Protein AF-A0A9W9YIL8-F1 (afdb_monomer_lite)

Organism: NCBI:txid174260

Radius of gyration: 34.21 Å; chains: 1; bounding box: 86×40×86 Å

Foldseek 3Di:
DDDDDPVLVVLLVVLVVVCVVVVPDCQDPQQADPVRDGHDDPLVVLVVSCVVVVDDSVSSVVSSVVVSNVNSVVVVQVVCCVPPQKAKEWEAEDAPADPPFDRIDIFIGHQQDFPQVVLVSVCVVRVADSQQWFKDFPNDTGDGGGGNVVVVDDGHGYIYIYGHPDGPVVVVVVVVVVVVLLVVLVVLLVVLLVLLPDDPPDPCPPRNDFDADPVRHTDDDDSVVSSVVSSLVSLVVVLVVVVVVVVPVSSVSSDDPDDPPDPPPPDDD

Sequence (269 aa):
MAEKTPHFNGILSRVREKLRSENVKLWLPPYTTSNSQLGNYPEELINRYSAALGASAEEISEALEQLRFHAVTKLQTEERFSKSGIATIKVHLTGSIPPGLNSRLQIQTGLNVNGTEFRESLNRETGLDPAKMKLICKGHVVEDDKSLESQHVKNSGQIMVLVLSQSSAETQNQQNEEDETKASVSRTRQAAEALSSRKDNFKDDRFFLEINDQQGRPIKLPDNARKALTLALTLHEKGRSVLRKRSYAELSYYSLKPKKNSAIAGLRF

pLDDT: mean 76.98, std 13.69, range [26.84, 92.44]

Structure (mmCIF, N/CA/C/O backbone):
data_AF-A0A9W9YIL8-F1
#
_entry.id   AF-A0A9W9YIL8-F1
#
loop_
_atom_site.group_PDB
_atom_site.id
_atom_site.type_symbol
_atom_site.label_atom_id
_atom_site.label_alt_id
_atom_site.label_comp_id
_atom_site.label_asym_id
_atom_site.label_entity_id
_atom_site.label_seq_id
_atom_site.pdbx_PDB_ins_code
_atom_site.Cartn_x
_atom_site.Cartn_y
_atom_site.Cartn_z
_atom_site.occupancy
_atom_site.B_iso_or_equiv
_atom_site.auth_seq_id
_atom_site.auth_comp_id
_atom_site.auth_asym_id
_atom_site.auth_atom_id
_atom_site.pdbx_PDB_model_num
ATOM 1 N N . MET A 1 1 ? 3.911 12.822 -17.498 1.00 38.44 1 MET A N 1
ATOM 2 C CA . MET A 1 1 ? 4.245 11.626 -18.301 1.00 38.44 1 MET A CA 1
ATOM 3 C C . MET A 1 1 ? 2.937 11.083 -18.839 1.00 38.44 1 MET A C 1
ATOM 5 O O . MET A 1 1 ? 2.099 10.707 -18.032 1.00 38.44 1 MET A O 1
ATOM 9 N N . ALA A 1 2 ? 2.727 11.192 -20.152 1.00 34.38 2 ALA A N 1
ATOM 10 C CA . ALA A 1 2 ? 1.454 10.898 -20.805 1.00 34.38 2 ALA A CA 1
ATOM 11 C C . ALA A 1 2 ? 1.021 9.441 -20.580 1.00 34.38 2 ALA A C 1
ATOM 13 O O . ALA A 1 2 ? 1.860 8.537 -20.566 1.00 34.38 2 ALA A O 1
ATOM 14 N N . GLU A 1 3 ? -0.280 9.236 -20.385 1.00 42.03 3 GLU A N 1
ATOM 15 C CA . GLU A 1 3 ? -0.911 7.920 -20.333 1.00 42.03 3 GLU A CA 1
ATOM 16 C C . GLU A 1 3 ? -0.602 7.167 -21.633 1.00 42.03 3 GLU A C 1
ATOM 18 O O . GLU A 1 3 ? -1.136 7.472 -22.696 1.00 42.03 3 GLU A O 1
ATOM 23 N N . LYS A 1 4 ? 0.325 6.207 -21.566 1.00 55.47 4 LYS A N 1
ATOM 24 C CA . LYS A 1 4 ? 0.664 5.361 -22.712 1.00 55.47 4 LYS A CA 1
ATOM 25 C C . LYS A 1 4 ? -0.490 4.413 -22.989 1.00 55.47 4 LYS A C 1
ATOM 27 O O . LYS A 1 4 ? -0.964 3.718 -22.087 1.00 55.47 4 LYS A O 1
ATOM 32 N N . THR A 1 5 ? -0.918 4.398 -24.246 1.00 68.12 5 THR A N 1
ATOM 33 C CA . THR A 1 5 ? -2.028 3.597 -24.754 1.00 68.12 5 THR A CA 1
ATOM 34 C C . THR A 1 5 ? -1.871 2.119 -24.366 1.00 68.12 5 THR A C 1
ATOM 36 O O . THR A 1 5 ? -0.762 1.574 -24.389 1.00 68.12 5 THR A O 1
ATOM 39 N N . PRO A 1 6 ? -2.968 1.418 -24.021 1.00 71.62 6 PRO A N 1
ATOM 40 C CA . PRO A 1 6 ? -2.922 -0.004 -23.662 1.00 71.62 6 PRO A CA 1
ATOM 41 C C . PRO A 1 6 ? -2.308 -0.872 -24.774 1.00 71.62 6 PRO A C 1
ATOM 43 O O . PRO A 1 6 ? -1.661 -1.876 -24.481 1.00 71.62 6 PRO A O 1
ATOM 46 N N . HIS A 1 7 ? -2.434 -0.437 -26.032 1.00 78.62 7 HIS A N 1
ATOM 47 C CA . HIS A 1 7 ? -1.792 -1.035 -27.203 1.00 78.62 7 HIS A CA 1
ATOM 48 C C . HIS A 1 7 ? -0.259 -1.080 -27.078 1.00 78.62 7 HIS A C 1
ATOM 50 O O . HIS A 1 7 ? 0.350 -2.143 -27.197 1.00 78.62 7 HIS A O 1
ATOM 56 N N . PHE A 1 8 ? 0.359 0.051 -26.731 1.00 80.81 8 PHE A N 1
ATOM 57 C CA . PHE A 1 8 ? 1.808 0.172 -26.606 1.00 80.81 8 PHE A CA 1
ATOM 58 C C . PHE A 1 8 ? 2.376 -0.687 -25.462 1.00 80.81 8 PHE A C 1
ATOM 60 O O . PHE A 1 8 ? 3.436 -1.300 -25.593 1.00 80.81 8 PHE A O 1
ATOM 67 N N . ASN A 1 9 ? 1.636 -0.827 -24.356 1.00 81.81 9 ASN A N 1
ATOM 68 C CA . ASN A 1 9 ? 2.021 -1.730 -23.263 1.00 81.81 9 ASN A CA 1
ATOM 69 C C . ASN A 1 9 ? 2.028 -3.208 -23.696 1.00 81.81 9 ASN A C 1
ATOM 71 O O . ASN A 1 9 ? 2.878 -3.982 -23.247 1.00 81.81 9 ASN A O 1
ATOM 75 N N . GLY A 1 10 ? 1.114 -3.595 -24.593 1.00 83.00 10 GLY A N 1
ATOM 76 C CA . GLY A 1 10 ? 1.101 -4.919 -25.214 1.00 83.00 10 GLY A CA 1
ATOM 77 C C . GLY A 1 10 ? 2.331 -5.158 -26.094 1.00 83.00 10 GLY A C 1
ATOM 78 O O . GLY A 1 10 ? 2.986 -6.195 -25.962 1.00 83.00 10 GLY A O 1
ATOM 79 N N . ILE A 1 11 ? 2.693 -4.175 -26.926 1.00 84.25 11 ILE A N 1
ATOM 80 C CA . ILE A 1 11 ? 3.905 -4.213 -27.762 1.00 84.25 11 ILE A CA 1
ATOM 81 C C . ILE A 1 11 ? 5.159 -4.342 -26.887 1.00 84.25 11 ILE A C 1
ATOM 83 O O . ILE A 1 11 ? 5.960 -5.252 -27.099 1.00 84.25 11 ILE A O 1
ATOM 87 N N . LEU A 1 12 ? 5.291 -3.519 -25.842 1.00 84.12 12 LEU A N 1
ATOM 88 C CA . LEU A 1 12 ? 6.397 -3.578 -24.878 1.00 84.12 12 LEU A CA 1
ATOM 89 C C . LEU A 1 12 ? 6.593 -4.973 -24.272 1.00 84.12 12 LEU A C 1
ATOM 91 O O . LEU A 1 12 ? 7.730 -5.420 -24.106 1.00 84.12 12 LEU A O 1
ATOM 95 N N . SER A 1 13 ? 5.503 -5.661 -23.911 1.00 84.56 13 SER A N 1
ATOM 96 C CA . SER A 1 13 ? 5.587 -7.007 -23.333 1.00 84.56 13 SER A CA 1
ATOM 97 C C . SER A 1 13 ? 6.111 -8.024 -24.344 1.00 84.56 13 SER A C 1
ATOM 99 O O . SER A 1 13 ? 7.013 -8.797 -24.023 1.00 84.56 13 SER A O 1
ATOM 101 N N . ARG A 1 14 ? 5.615 -7.979 -25.585 1.00 85.81 14 ARG A N 1
ATOM 102 C CA . ARG A 1 14 ? 6.047 -8.889 -26.654 1.00 85.81 14 ARG A CA 1
ATOM 103 C C . ARG A 1 14 ? 7.499 -8.641 -27.071 1.00 85.81 14 ARG A C 1
ATOM 105 O O . ARG A 1 14 ? 8.263 -9.593 -27.220 1.00 85.81 14 ARG A O 1
ATOM 112 N N . VAL A 1 15 ? 7.910 -7.373 -27.183 1.00 85.75 15 VAL A N 1
ATOM 113 C CA . VAL A 1 15 ? 9.316 -6.996 -27.426 1.00 85.75 15 VAL A CA 1
ATOM 114 C C . VAL A 1 15 ? 10.200 -7.521 -26.293 1.00 85.75 15 VAL A C 1
ATOM 116 O O . VAL A 1 15 ? 11.243 -8.120 -26.544 1.00 85.75 15 VAL A O 1
ATOM 119 N N . ARG A 1 16 ? 9.771 -7.377 -25.033 1.00 85.00 16 ARG A N 1
ATOM 120 C CA . ARG A 1 16 ? 10.503 -7.903 -23.871 1.00 85.00 16 ARG A CA 1
ATOM 121 C C . ARG A 1 16 ? 10.654 -9.425 -23.907 1.00 85.00 16 ARG A C 1
ATOM 123 O O . ARG A 1 16 ? 11.714 -9.928 -23.540 1.00 85.00 16 ARG A O 1
ATOM 130 N N . GLU A 1 17 ? 9.623 -10.159 -24.310 1.00 85.12 17 GLU A N 1
ATOM 131 C CA . GLU A 1 17 ? 9.684 -11.619 -24.461 1.00 85.12 17 GLU A CA 1
ATOM 132 C C . GLU A 1 17 ? 10.663 -12.035 -25.561 1.00 85.12 17 GLU A C 1
ATOM 134 O O . GLU A 1 17 ? 11.496 -12.913 -25.330 1.00 85.12 17 GLU A O 1
ATOM 139 N N . LYS A 1 18 ? 10.645 -11.345 -26.708 1.00 84.19 18 LYS A N 1
ATOM 140 C CA . LYS A 1 18 ? 11.606 -11.571 -27.795 1.00 84.19 18 LYS A CA 1
ATOM 141 C C . LYS A 1 18 ? 13.047 -11.316 -27.361 1.00 84.19 18 LYS A C 1
ATOM 143 O O . LYS A 1 18 ? 13.888 -12.201 -27.513 1.00 84.19 18 LYS A O 1
ATOM 148 N N . LEU A 1 19 ? 13.307 -10.187 -26.704 1.00 85.19 19 LEU A N 1
ATOM 149 C CA . LEU A 1 19 ? 14.631 -9.870 -26.156 1.00 85.19 19 LEU A CA 1
ATOM 150 C C . LEU A 1 19 ? 15.120 -10.928 -25.159 1.00 85.19 19 LEU A C 1
ATOM 152 O O . LEU A 1 19 ? 16.301 -11.266 -25.150 1.00 85.19 19 LEU A O 1
ATOM 156 N N . ARG A 1 20 ? 14.220 -11.481 -24.331 1.00 83.44 20 ARG A N 1
ATOM 157 C CA . ARG A 1 20 ? 14.555 -12.583 -23.413 1.00 83.44 20 ARG A CA 1
ATOM 158 C C . ARG A 1 20 ? 14.881 -13.872 -24.159 1.00 83.44 20 ARG A C 1
ATOM 160 O O . ARG A 1 20 ? 15.845 -14.531 -23.787 1.00 83.44 20 ARG A O 1
ATOM 167 N N . SER A 1 21 ? 14.115 -14.216 -25.195 1.00 83.31 21 SER A N 1
ATOM 168 C CA . SER A 1 21 ? 14.363 -15.424 -25.995 1.00 83.31 21 SER A CA 1
ATOM 169 C C . SER A 1 21 ? 15.709 -15.381 -26.724 1.00 83.31 21 SER A C 1
ATOM 171 O O . SER A 1 21 ? 16.391 -16.395 -26.822 1.00 83.31 21 SER A O 1
ATOM 173 N N . GLU A 1 22 ? 16.130 -14.191 -27.153 1.00 81.44 22 GLU A N 1
ATOM 174 C CA . GLU A 1 22 ? 17.395 -13.966 -27.858 1.00 81.44 22 GLU A CA 1
ATOM 175 C C . GLU A 1 22 ? 18.550 -13.586 -26.907 1.00 81.44 22 GLU A C 1
ATOM 177 O O . GLU A 1 22 ? 19.662 -13.326 -27.357 1.00 81.44 22 GLU A O 1
ATOM 182 N N . ASN A 1 23 ? 18.311 -13.560 -25.585 1.00 77.81 23 ASN A N 1
ATOM 183 C CA . ASN A 1 23 ? 19.267 -13.136 -24.549 1.00 77.81 23 ASN A CA 1
ATOM 184 C C . ASN A 1 23 ? 19.930 -11.765 -24.811 1.00 77.81 23 ASN A C 1
ATOM 186 O O . ASN A 1 23 ? 21.065 -11.513 -24.395 1.00 77.81 23 ASN A O 1
ATOM 190 N N . VAL A 1 24 ? 19.212 -10.847 -25.463 1.00 79.69 24 VAL A N 1
ATOM 191 C CA . VAL A 1 24 ? 19.721 -9.512 -25.793 1.00 79.69 24 VAL A CA 1
ATOM 192 C C . VAL A 1 24 ? 19.677 -8.619 -24.554 1.00 79.69 24 VAL A C 1
ATOM 194 O O . VAL A 1 24 ? 18.619 -8.336 -23.987 1.00 79.69 24 VAL A O 1
ATOM 197 N N . LYS A 1 25 ? 20.850 -8.141 -24.132 1.00 79.06 25 LYS A N 1
ATOM 198 C CA . LYS A 1 25 ? 21.020 -7.254 -22.975 1.00 79.06 25 LYS A CA 1
ATOM 199 C C . LYS A 1 25 ? 21.188 -5.810 -23.445 1.00 79.06 25 LYS A C 1
ATOM 201 O O . LYS A 1 25 ? 22.285 -5.394 -23.799 1.00 79.06 25 LYS A O 1
ATOM 206 N N . LEU A 1 26 ? 20.106 -5.033 -23.405 1.00 77.88 26 LEU A N 1
ATOM 207 C CA . LEU A 1 26 ? 20.077 -3.636 -23.881 1.00 77.88 26 LEU A CA 1
ATOM 208 C C . LEU A 1 26 ? 20.983 -2.671 -23.093 1.00 77.88 26 LEU A C 1
ATOM 210 O O . LEU A 1 26 ? 21.265 -1.568 -23.546 1.00 77.88 26 LEU A O 1
ATOM 214 N N . TRP A 1 27 ? 21.435 -3.067 -21.905 1.00 75.38 27 TRP A N 1
ATOM 215 C CA . TRP A 1 27 ? 22.332 -2.271 -21.064 1.00 75.38 27 TRP A CA 1
ATOM 216 C C . TRP A 1 27 ? 23.821 -2.474 -21.380 1.00 75.38 27 TRP A C 1
ATOM 218 O O . TRP A 1 27 ? 24.665 -1.862 -20.732 1.00 75.38 27 TRP A O 1
ATOM 228 N N . LEU A 1 28 ? 24.155 -3.343 -22.339 1.00 75.00 28 LEU A N 1
ATOM 229 C CA . LEU A 1 28 ? 25.523 -3.535 -22.817 1.00 75.00 28 LEU A CA 1
ATOM 230 C C . LEU A 1 28 ? 25.759 -2.749 -24.121 1.00 75.00 28 LEU A C 1
ATOM 232 O O . LEU A 1 28 ? 24.813 -2.515 -24.881 1.00 75.00 28 LEU A O 1
ATOM 236 N N . PRO A 1 29 ? 27.012 -2.366 -24.421 1.00 69.12 29 PRO A N 1
ATOM 237 C CA . PRO A 1 29 ? 27.381 -1.871 -25.747 1.00 69.12 29 PRO A CA 1
ATOM 238 C C . PRO A 1 29 ? 27.027 -2.920 -26.818 1.00 69.12 29 PRO A C 1
ATOM 240 O O . PRO A 1 29 ? 27.218 -4.112 -26.558 1.00 69.12 29 PRO A O 1
ATOM 243 N N . PRO A 1 30 ? 26.502 -2.539 -28.001 1.00 69.00 30 PRO A N 1
ATOM 244 C CA . PRO A 1 30 ? 26.431 -1.196 -28.605 1.00 69.00 30 PRO A CA 1
ATOM 245 C C . PRO A 1 30 ? 25.172 -0.369 -28.268 1.00 69.00 30 PRO A C 1
ATOM 247 O O . PRO A 1 30 ? 25.056 0.769 -28.718 1.00 69.00 30 PRO A O 1
ATOM 250 N N . TYR A 1 31 ? 24.236 -0.917 -27.489 1.00 71.19 31 TYR A N 1
ATOM 251 C CA . TYR A 1 31 ? 22.918 -0.318 -27.227 1.00 71.19 31 TYR A CA 1
ATOM 252 C C . TYR A 1 31 ? 22.944 0.787 -26.166 1.00 71.19 31 TYR A C 1
ATOM 254 O O . TYR A 1 31 ? 22.107 1.690 -26.169 1.00 71.19 31 TYR A O 1
ATOM 262 N N . THR A 1 32 ? 23.903 0.713 -25.243 1.00 70.06 32 THR A N 1
ATOM 263 C CA . THR A 1 32 ? 24.149 1.741 -24.230 1.00 70.06 32 THR A CA 1
ATOM 264 C C . THR A 1 32 ? 25.613 2.164 -24.300 1.00 70.06 32 THR A C 1
ATOM 266 O O . THR A 1 32 ? 26.513 1.332 -24.182 1.00 70.06 32 THR A O 1
ATOM 269 N N . THR A 1 33 ? 25.848 3.459 -24.501 1.00 69.75 33 THR A N 1
ATOM 270 C CA . THR A 1 33 ? 27.188 4.066 -24.473 1.00 69.75 33 THR A CA 1
ATOM 271 C C . THR A 1 33 ? 27.684 4.168 -23.024 1.00 69.75 33 THR A C 1
ATOM 273 O O . THR A 1 33 ? 26.869 4.232 -22.103 1.00 69.75 33 THR A O 1
ATOM 276 N N . SER A 1 34 ? 29.001 4.249 -22.794 1.00 60.78 34 SER A N 1
ATOM 277 C CA . SER A 1 34 ? 29.631 4.319 -21.456 1.00 60.78 34 SER A CA 1
ATOM 278 C C . SER A 1 34 ? 29.037 5.374 -20.503 1.00 60.78 34 SER A C 1
ATOM 280 O O . SER A 1 34 ? 29.127 5.219 -19.291 1.00 60.78 34 SER A O 1
ATOM 282 N N . ASN A 1 35 ? 28.362 6.404 -21.029 1.00 62.00 35 ASN A N 1
ATOM 283 C CA . ASN A 1 35 ? 27.673 7.445 -20.257 1.00 62.00 35 ASN A CA 1
ATOM 284 C C . ASN A 1 35 ? 26.185 7.146 -19.974 1.00 62.00 35 ASN A C 1
ATOM 286 O O . ASN A 1 35 ? 25.423 8.070 -19.702 1.00 62.00 35 ASN A O 1
ATOM 290 N N . SER A 1 36 ? 25.728 5.890 -20.075 1.00 62.47 36 SER A N 1
ATOM 291 C CA . SER A 1 36 ? 24.304 5.514 -19.931 1.00 62.47 36 SER A CA 1
ATOM 292 C C . SER A 1 36 ? 23.364 6.140 -20.984 1.00 62.47 36 SER A C 1
ATOM 294 O O . SER A 1 36 ? 22.136 6.087 -20.858 1.00 62.47 36 SER A O 1
ATOM 296 N N . GLN A 1 37 ? 23.926 6.712 -22.050 1.00 66.69 37 GLN A N 1
ATOM 297 C CA . GLN A 1 37 ? 23.193 7.349 -23.147 1.00 66.69 37 GLN A CA 1
ATOM 298 C C . GLN A 1 37 ? 22.788 6.339 -24.227 1.00 66.69 37 GLN A C 1
ATOM 300 O O . GLN A 1 37 ? 23.317 5.225 -24.280 1.00 66.69 37 GLN A O 1
ATOM 305 N N . LEU A 1 38 ? 21.819 6.746 -25.051 1.00 63.84 38 LEU A N 1
ATOM 306 C CA . LEU A 1 38 ? 21.292 5.974 -26.174 1.00 63.84 38 LEU A CA 1
ATOM 307 C C . LEU A 1 38 ? 22.450 5.625 -27.123 1.00 63.84 38 LEU A C 1
ATOM 309 O O . LEU A 1 38 ? 23.134 6.515 -27.627 1.00 63.84 38 LEU A O 1
ATOM 313 N N . GLY A 1 39 ? 22.725 4.329 -27.265 1.00 67.31 39 GLY A N 1
ATOM 314 C CA . GLY A 1 39 ? 23.670 3.801 -28.245 1.00 67.31 39 GLY A CA 1
ATOM 315 C C . GLY A 1 39 ? 22.985 3.557 -29.589 1.00 67.31 39 GLY A C 1
ATOM 316 O O . GLY A 1 39 ? 21.855 3.983 -29.804 1.00 67.31 39 GLY A O 1
ATOM 317 N N . ASN A 1 40 ? 23.637 2.848 -30.506 1.00 72.62 40 ASN A N 1
ATOM 318 C CA . ASN A 1 40 ? 23.024 2.570 -31.803 1.00 72.62 40 ASN A CA 1
ATOM 319 C C . ASN A 1 40 ? 22.174 1.292 -31.739 1.00 72.62 40 ASN A C 1
ATOM 321 O O . ASN A 1 40 ? 22.677 0.229 -31.364 1.00 72.62 40 ASN A O 1
ATOM 325 N N . TYR A 1 41 ? 20.904 1.379 -32.136 1.00 74.44 41 TYR A N 1
ATOM 326 C CA . TYR A 1 41 ? 20.078 0.200 -32.388 1.00 74.44 41 TYR A CA 1
ATOM 327 C C . TYR A 1 41 ? 20.297 -0.233 -33.840 1.00 74.44 41 TYR A C 1
ATOM 329 O O . TYR A 1 41 ? 20.010 0.554 -34.738 1.00 74.44 41 TYR A O 1
ATOM 337 N N . PRO A 1 42 ? 20.778 -1.459 -34.111 1.00 75.88 42 PRO A N 1
ATOM 338 C CA . PRO A 1 42 ? 20.863 -1.952 -35.478 1.00 75.88 42 PRO A CA 1
ATOM 339 C C . PRO A 1 42 ? 19.476 -1.893 -36.129 1.00 75.88 42 PRO A C 1
ATOM 341 O O . PRO A 1 42 ? 18.527 -2.479 -35.601 1.00 75.88 42 PRO A O 1
ATOM 344 N N . GLU A 1 43 ? 19.348 -1.214 -37.269 1.00 74.75 43 GLU A N 1
ATOM 345 C CA . GLU A 1 43 ? 18.074 -1.092 -37.998 1.00 74.75 43 GLU A CA 1
ATOM 346 C C . GLU A 1 43 ? 17.494 -2.473 -38.353 1.00 74.75 43 GLU A C 1
ATOM 348 O O . GLU A 1 43 ? 16.285 -2.689 -38.316 1.00 74.75 43 GLU A O 1
ATOM 353 N N . GLU A 1 44 ? 18.363 -3.462 -38.573 1.00 76.19 44 GLU A N 1
ATOM 354 C CA . GLU A 1 44 ? 18.003 -4.870 -38.764 1.00 76.19 44 GLU A CA 1
ATOM 355 C C . GLU A 1 44 ? 17.252 -5.483 -37.574 1.00 76.19 44 GLU A C 1
ATOM 357 O O . GLU A 1 44 ? 16.431 -6.382 -37.752 1.00 76.19 44 GLU A O 1
ATOM 362 N N . LEU A 1 45 ? 17.529 -5.050 -36.343 1.00 79.25 45 LEU A N 1
ATOM 363 C CA . LEU A 1 45 ? 16.821 -5.526 -35.153 1.00 79.25 45 LEU A CA 1
ATOM 364 C C . LEU A 1 45 ? 15.400 -4.952 -35.114 1.00 79.25 45 LEU A C 1
ATOM 366 O O . LEU A 1 45 ? 14.444 -5.691 -34.879 1.00 79.25 45 LEU A O 1
ATOM 370 N N . ILE A 1 46 ? 15.263 -3.656 -35.409 1.00 82.31 46 ILE A N 1
ATOM 371 C CA . ILE A 1 46 ? 13.974 -2.955 -35.457 1.00 82.31 46 ILE A CA 1
ATOM 372 C C . ILE A 1 46 ? 13.098 -3.552 -36.564 1.00 82.31 46 ILE A C 1
ATOM 374 O O . ILE A 1 46 ? 11.951 -3.913 -36.308 1.00 82.31 46 ILE A O 1
ATOM 378 N N . ASN A 1 47 ? 13.660 -3.756 -37.757 1.00 82.56 47 ASN A N 1
ATOM 379 C CA . ASN A 1 47 ? 12.955 -4.339 -38.900 1.00 82.56 47 ASN A CA 1
ATOM 380 C C . ASN A 1 47 ? 12.537 -5.796 -38.652 1.00 82.56 47 ASN A C 1
ATOM 382 O O . ASN A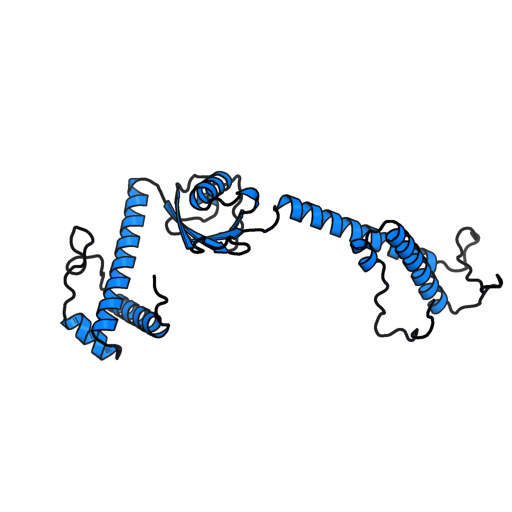 1 47 ? 11.406 -6.174 -38.960 1.00 82.56 47 ASN A O 1
ATOM 386 N N . ARG A 1 48 ? 13.398 -6.616 -38.029 1.00 84.00 48 ARG A N 1
ATOM 387 C CA . ARG A 1 48 ? 13.042 -7.995 -37.646 1.00 84.00 48 ARG A CA 1
ATOM 388 C C . ARG A 1 48 ? 11.914 -8.033 -36.623 1.00 84.00 48 ARG A C 1
ATOM 390 O O . ARG A 1 48 ? 11.001 -8.846 -36.754 1.00 84.00 48 ARG A O 1
ATOM 397 N N . TYR A 1 49 ? 11.957 -7.171 -35.611 1.00 82.31 49 TYR A N 1
ATOM 398 C CA . TYR A 1 49 ? 10.908 -7.126 -34.593 1.00 82.31 49 TYR A CA 1
ATOM 399 C C . TYR A 1 49 ? 9.615 -6.524 -35.152 1.00 82.31 49 TYR A C 1
ATOM 401 O O . TYR A 1 49 ? 8.540 -6.974 -34.765 1.00 82.31 49 TYR A O 1
ATOM 409 N N . SER A 1 50 ? 9.701 -5.597 -36.111 1.00 87.38 50 SER A N 1
ATOM 410 C CA . SER A 1 50 ? 8.548 -5.028 -36.821 1.00 87.38 50 SER A CA 1
ATOM 411 C C . SER A 1 50 ? 7.826 -6.093 -37.631 1.00 87.38 50 SER A C 1
ATOM 413 O O . SER A 1 50 ? 6.628 -6.300 -37.431 1.00 87.38 50 SER A O 1
ATOM 415 N N . ALA A 1 51 ? 8.567 -6.871 -38.424 1.00 85.06 51 ALA A N 1
ATOM 416 C CA . ALA A 1 51 ? 8.019 -7.988 -39.184 1.00 85.06 51 ALA A CA 1
ATOM 417 C C . ALA A 1 51 ? 7.444 -9.101 -38.285 1.00 85.06 51 ALA A C 1
ATOM 419 O O . ALA A 1 51 ? 6.400 -9.668 -38.594 1.00 85.06 51 ALA A O 1
ATOM 420 N N . ALA A 1 52 ? 8.099 -9.411 -37.161 1.00 82.56 52 ALA A N 1
ATOM 421 C CA . ALA A 1 52 ? 7.671 -10.488 -36.267 1.00 82.56 52 ALA A CA 1
ATOM 422 C C . ALA A 1 52 ? 6.477 -10.123 -35.367 1.00 82.56 52 ALA A C 1
ATOM 424 O O . ALA A 1 52 ? 5.733 -11.014 -34.957 1.00 82.56 52 ALA A O 1
ATOM 425 N N . LEU A 1 53 ? 6.320 -8.846 -35.005 1.00 81.81 53 LEU A N 1
ATOM 426 C CA . LEU A 1 53 ? 5.300 -8.380 -34.057 1.00 81.81 53 LEU A CA 1
ATOM 427 C C . LEU A 1 53 ? 4.139 -7.640 -34.729 1.00 81.81 53 LEU A C 1
ATOM 429 O O . LEU A 1 53 ? 3.127 -7.410 -34.064 1.00 81.81 53 LEU A O 1
ATOM 433 N N . GLY A 1 54 ? 4.272 -7.290 -36.013 1.00 80.56 54 GLY A N 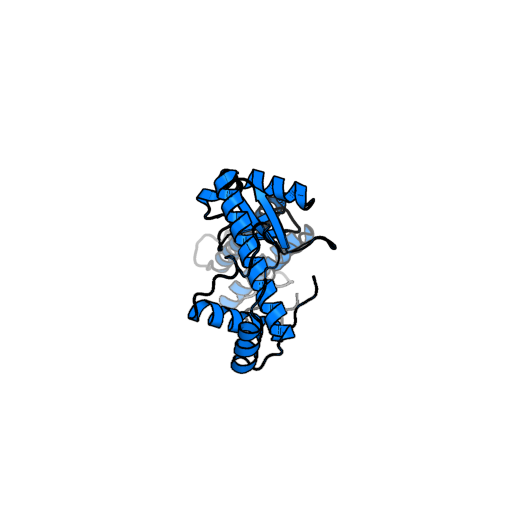1
ATOM 434 C CA . GLY A 1 54 ? 3.265 -6.542 -36.766 1.00 80.56 54 GLY A CA 1
ATOM 435 C C . GLY A 1 54 ? 3.072 -5.109 -36.262 1.00 80.56 54 GLY A C 1
ATOM 436 O O . GLY A 1 54 ? 1.962 -4.594 -36.334 1.00 80.56 54 GLY A O 1
ATOM 437 N N . ALA A 1 55 ? 4.122 -4.497 -35.707 1.00 83.38 55 ALA A N 1
ATOM 438 C CA . ALA A 1 55 ? 4.120 -3.132 -35.171 1.00 83.38 55 ALA A CA 1
ATOM 439 C C . ALA A 1 55 ? 5.026 -2.218 -36.008 1.00 83.38 55 ALA A C 1
ATOM 441 O O . ALA A 1 55 ? 5.914 -2.710 -36.715 1.00 83.38 55 ALA A O 1
ATOM 442 N N . SER A 1 56 ? 4.825 -0.900 -35.937 1.00 86.44 56 SER A N 1
ATOM 443 C CA . SER A 1 56 ? 5.642 0.035 -36.717 1.00 86.44 56 SER A CA 1
ATOM 444 C C . SER A 1 56 ? 7.092 0.074 -36.206 1.00 86.44 56 SER A C 1
ATOM 446 O O . SER A 1 56 ? 7.375 -0.206 -35.036 1.00 86.44 56 SER A O 1
ATOM 448 N N . ALA A 1 57 ? 8.036 0.426 -37.083 1.00 83.12 57 ALA A N 1
ATOM 449 C CA . ALA A 1 57 ? 9.440 0.591 -36.701 1.00 83.12 57 ALA A CA 1
ATOM 450 C C . ALA A 1 57 ? 9.622 1.671 -35.611 1.00 83.12 57 ALA A C 1
ATOM 452 O O . ALA A 1 57 ? 10.495 1.542 -34.751 1.00 83.12 57 ALA A O 1
ATOM 453 N N . GLU A 1 58 ? 8.762 2.694 -35.608 1.00 83.56 58 GLU A N 1
ATOM 454 C CA . GLU A 1 58 ? 8.728 3.759 -34.599 1.00 83.56 58 GLU A CA 1
ATOM 455 C C . GLU A 1 58 ? 8.236 3.250 -33.236 1.00 83.56 58 GLU A C 1
ATOM 457 O O . GLU A 1 58 ? 8.863 3.513 -32.213 1.00 83.56 58 GLU A O 1
ATOM 462 N N . GLU A 1 59 ? 7.164 2.452 -33.201 1.00 82.44 59 GLU A N 1
ATOM 463 C CA . GLU A 1 59 ? 6.648 1.878 -31.951 1.00 82.44 59 GLU A CA 1
ATOM 464 C C . GLU A 1 59 ? 7.666 0.930 -31.304 1.00 82.44 59 GLU A C 1
ATOM 466 O O . GLU A 1 59 ? 7.790 0.862 -30.079 1.00 82.44 59 GLU A O 1
ATOM 471 N N . ILE A 1 60 ? 8.420 0.195 -32.121 1.00 84.62 60 ILE A N 1
ATOM 472 C CA . ILE A 1 60 ? 9.441 -0.734 -31.637 1.00 84.62 60 ILE A CA 1
ATOM 473 C C . ILE A 1 60 ? 10.681 0.000 -31.155 1.00 84.62 60 ILE A C 1
ATOM 475 O O . ILE A 1 60 ? 11.223 -0.380 -30.117 1.00 84.62 60 ILE A O 1
ATOM 479 N N . SER A 1 61 ? 11.131 1.038 -31.861 1.00 82.88 61 SER A N 1
ATOM 480 C CA . SER A 1 61 ? 12.259 1.847 -31.398 1.00 82.88 61 SER A CA 1
ATOM 481 C C . SER A 1 61 ? 11.922 2.536 -30.072 1.00 82.88 61 SER A C 1
ATOM 483 O O . SER A 1 61 ? 12.718 2.479 -29.132 1.00 82.88 61 SER A O 1
ATOM 485 N N . GLU A 1 62 ? 10.702 3.062 -29.930 1.00 83.44 62 GLU A N 1
ATOM 486 C CA . GLU A 1 62 ? 10.219 3.630 -28.673 1.00 83.44 62 GLU A CA 1
ATOM 487 C C . GLU A 1 62 ? 10.136 2.563 -27.565 1.00 83.44 62 GLU A C 1
ATOM 489 O O . GLU A 1 62 ? 10.547 2.800 -26.425 1.00 83.44 62 GLU A O 1
ATOM 494 N N . ALA A 1 63 ? 9.648 1.360 -27.880 1.00 84.25 63 ALA A N 1
ATOM 495 C CA . ALA A 1 63 ? 9.578 0.255 -26.928 1.00 84.25 63 ALA A CA 1
ATOM 496 C C . ALA A 1 63 ? 10.971 -0.196 -26.454 1.00 84.25 63 ALA A C 1
ATOM 498 O O . ALA A 1 63 ? 11.179 -0.404 -25.253 1.00 84.25 63 ALA A O 1
ATOM 499 N N . LEU A 1 64 ? 11.934 -0.321 -27.371 1.00 83.75 64 LEU A N 1
ATOM 500 C CA . LEU A 1 64 ? 13.324 -0.661 -27.064 1.00 83.75 64 LEU A CA 1
ATOM 501 C C . LEU A 1 64 ? 13.966 0.398 -26.172 1.00 83.75 64 LEU A C 1
ATOM 503 O O . LEU A 1 64 ? 14.580 0.045 -25.163 1.00 83.75 64 LEU A O 1
ATOM 507 N N . GLU A 1 65 ? 13.759 1.676 -26.481 1.00 84.00 65 GLU A N 1
ATOM 508 C CA . GLU A 1 65 ? 14.322 2.770 -25.698 1.00 84.00 65 GLU A CA 1
ATOM 509 C C . GLU A 1 65 ? 13.767 2.812 -24.276 1.00 84.00 65 GLU A C 1
ATOM 511 O O . GLU A 1 65 ? 14.514 2.973 -23.311 1.00 84.00 65 GLU A O 1
ATOM 516 N N . GLN A 1 66 ? 12.472 2.565 -24.107 1.00 83.75 66 GLN A N 1
ATOM 517 C CA . GLN A 1 66 ? 11.880 2.470 -22.776 1.00 83.75 66 GLN A CA 1
ATOM 518 C C . GLN A 1 66 ? 12.418 1.279 -21.984 1.00 83.75 66 GLN A C 1
ATOM 520 O O . GLN A 1 66 ? 12.707 1.404 -20.792 1.00 83.75 66 GLN A O 1
ATOM 525 N N . LEU A 1 67 ? 12.574 0.117 -22.625 1.00 85.12 67 LEU A N 1
ATOM 526 C CA . LEU A 1 67 ? 13.151 -1.061 -21.981 1.00 85.12 67 LEU A CA 1
ATOM 527 C C . LEU A 1 67 ? 14.621 -0.833 -21.602 1.00 85.12 67 LEU A C 1
ATOM 529 O O . LEU A 1 67 ? 15.014 -1.213 -20.496 1.00 85.12 67 LEU A O 1
ATOM 533 N N . ARG A 1 68 ? 15.405 -0.173 -22.466 1.00 85.38 68 ARG A N 1
ATOM 534 C CA . ARG A 1 68 ? 16.785 0.243 -22.179 1.00 85.38 68 ARG A CA 1
ATOM 535 C C . ARG A 1 68 ? 16.820 1.191 -20.990 1.00 85.38 68 ARG A C 1
ATOM 537 O O . ARG A 1 68 ? 17.524 0.910 -20.025 1.00 85.38 68 ARG A O 1
ATOM 544 N N . PHE A 1 69 ? 16.030 2.264 -21.025 1.00 81.50 69 PHE A N 1
ATOM 545 C CA . PHE A 1 69 ? 15.951 3.242 -19.944 1.00 81.50 69 PHE A CA 1
ATOM 546 C C . PHE A 1 69 ? 15.639 2.561 -18.608 1.00 81.50 69 PHE A C 1
ATOM 548 O O . PHE A 1 69 ? 16.384 2.719 -17.646 1.00 81.50 69 PHE A O 1
ATOM 555 N N . HIS A 1 70 ? 14.615 1.703 -18.561 1.00 83.19 70 HIS A N 1
ATOM 556 C CA . HIS A 1 70 ? 14.283 0.942 -17.357 1.00 83.19 70 HIS A CA 1
ATOM 557 C C . HIS A 1 70 ? 15.418 0.023 -16.883 1.00 83.19 70 HIS A C 1
ATOM 559 O O . HIS A 1 70 ? 15.642 -0.080 -15.675 1.00 83.19 70 HIS A O 1
ATOM 565 N N . ALA A 1 71 ? 16.124 -0.646 -17.799 1.00 81.56 71 ALA A N 1
ATOM 566 C CA . ALA A 1 71 ? 17.251 -1.511 -17.459 1.00 81.56 71 ALA A CA 1
ATOM 567 C C . ALA A 1 71 ? 18.435 -0.716 -16.889 1.00 81.56 71 ALA A C 1
ATOM 569 O O . ALA A 1 71 ? 18.991 -1.100 -15.862 1.00 81.56 71 ALA A O 1
ATOM 570 N N . VAL A 1 72 ? 18.774 0.417 -17.505 1.00 82.81 72 VAL A N 1
ATOM 571 C CA . VAL A 1 72 ? 19.849 1.311 -17.062 1.00 82.81 72 VAL A CA 1
ATOM 572 C C . VAL A 1 72 ? 19.515 1.940 -15.711 1.00 82.81 72 VAL A C 1
ATOM 574 O O . VAL A 1 72 ? 20.333 1.871 -14.799 1.00 82.81 72 VAL A O 1
ATOM 577 N N . THR A 1 73 ? 18.303 2.476 -15.527 1.00 79.69 73 THR A N 1
ATOM 578 C CA . THR A 1 73 ? 17.871 3.013 -14.226 1.00 79.69 73 THR A CA 1
ATOM 579 C C . THR A 1 73 ? 17.950 1.945 -13.139 1.00 79.69 73 THR A C 1
ATOM 581 O O . THR A 1 73 ? 18.423 2.219 -12.040 1.00 79.69 73 THR A O 1
ATOM 584 N N . LYS A 1 74 ? 17.533 0.708 -13.444 1.00 81.88 74 LYS A N 1
ATOM 585 C CA . LYS A 1 74 ? 17.630 -0.409 -12.502 1.00 81.88 74 LYS A CA 1
ATOM 586 C C . LYS A 1 74 ? 19.087 -0.685 -12.110 1.00 81.88 74 LYS A C 1
ATOM 588 O O . LYS A 1 74 ? 19.383 -0.762 -10.920 1.00 81.88 74 LYS A O 1
ATOM 593 N N . LEU A 1 75 ? 19.994 -0.768 -13.080 1.00 80.25 75 LEU A N 1
ATOM 594 C CA . LEU A 1 75 ? 21.418 -0.986 -12.813 1.00 80.25 75 LEU A CA 1
ATOM 595 C C . LEU A 1 75 ? 22.034 0.144 -11.992 1.00 80.25 75 LEU A C 1
ATOM 597 O O . LEU A 1 75 ? 22.721 -0.129 -11.017 1.00 80.25 75 LEU A O 1
ATOM 601 N N . GLN A 1 76 ? 21.722 1.399 -12.311 1.00 79.44 76 GLN A N 1
ATOM 602 C CA . GLN A 1 76 ? 22.187 2.551 -11.536 1.00 79.44 76 GLN A CA 1
ATOM 603 C C . GLN A 1 76 ? 21.688 2.503 -10.085 1.00 79.44 76 GLN A C 1
ATOM 605 O O . GLN A 1 76 ? 22.442 2.805 -9.162 1.00 79.44 76 GLN A O 1
ATOM 610 N N . THR A 1 77 ? 20.436 2.088 -9.853 1.00 74.25 77 THR A N 1
ATOM 611 C CA . THR A 1 77 ? 19.911 1.920 -8.485 1.00 74.25 77 THR A CA 1
ATOM 612 C C . THR A 1 77 ? 20.560 0.761 -7.728 1.00 74.25 77 THR A C 1
ATOM 614 O O . THR A 1 77 ? 20.722 0.845 -6.511 1.00 74.25 77 THR A O 1
ATOM 617 N N . GLU A 1 78 ? 20.944 -0.316 -8.415 1.00 78.06 78 GLU A N 1
ATOM 618 C CA . GLU A 1 78 ? 21.666 -1.446 -7.816 1.00 78.06 78 GLU A CA 1
ATOM 619 C C . GLU A 1 78 ? 23.122 -1.077 -7.512 1.00 78.06 78 GLU A C 1
ATOM 621 O O . GLU A 1 78 ? 23.606 -1.334 -6.412 1.00 78.06 78 GLU A O 1
ATOM 626 N N . GLU A 1 79 ? 23.797 -0.397 -8.437 1.00 78.81 79 GLU A N 1
ATOM 627 C CA . GLU A 1 79 ? 25.166 0.085 -8.270 1.00 78.81 79 GLU A CA 1
ATOM 628 C C . GLU A 1 79 ? 25.263 1.111 -7.138 1.00 78.81 79 GLU A C 1
ATOM 630 O O . GLU A 1 79 ? 26.154 1.030 -6.293 1.00 78.81 79 GLU A O 1
ATOM 635 N N . ARG A 1 80 ? 24.308 2.045 -7.063 1.00 75.00 80 ARG A N 1
ATOM 636 C CA . ARG A 1 80 ? 24.235 3.020 -5.971 1.00 75.00 80 ARG A CA 1
ATOM 637 C C . ARG A 1 80 ? 24.003 2.339 -4.627 1.00 75.00 80 ARG A C 1
ATOM 639 O O . ARG A 1 80 ? 24.684 2.674 -3.665 1.00 75.00 80 ARG A O 1
ATOM 646 N N . PHE A 1 81 ? 23.120 1.345 -4.567 1.00 80.31 81 PHE A N 1
ATOM 647 C CA . PHE A 1 81 ? 22.931 0.552 -3.354 1.00 80.31 81 PHE A CA 1
ATOM 648 C C . PHE A 1 81 ? 24.211 -0.193 -2.955 1.00 80.31 81 PHE A C 1
ATOM 650 O O . PHE A 1 81 ? 24.600 -0.149 -1.793 1.00 80.31 81 PHE A O 1
ATOM 657 N N . SER A 1 82 ? 24.915 -0.800 -3.913 1.00 75.38 82 SER A N 1
ATOM 658 C CA . SER A 1 82 ? 26.176 -1.500 -3.650 1.00 75.38 82 SER A CA 1
ATOM 659 C C . SER A 1 82 ? 27.300 -0.569 -3.184 1.00 75.38 82 SER A C 1
ATOM 661 O O . SER A 1 82 ? 28.144 -0.999 -2.405 1.00 75.38 82 SER A O 1
ATOM 663 N N . LYS A 1 83 ? 27.343 0.677 -3.674 1.00 77.81 83 LYS A N 1
ATOM 664 C CA . LYS A 1 83 ? 28.398 1.651 -3.350 1.00 77.81 83 LYS A CA 1
ATOM 665 C C . LYS A 1 83 ? 28.127 2.432 -2.068 1.00 77.81 83 LYS A C 1
ATOM 667 O O . LYS A 1 83 ? 29.062 2.705 -1.326 1.00 77.81 83 LYS A O 1
ATOM 672 N N . SER A 1 84 ? 26.878 2.835 -1.828 1.00 76.06 84 SER A N 1
ATOM 673 C CA . SER A 1 84 ? 26.526 3.744 -0.730 1.00 76.06 84 SER A CA 1
ATOM 674 C C . SER A 1 84 ? 25.623 3.124 0.337 1.00 76.06 84 SER A C 1
ATOM 676 O O . SER A 1 84 ? 25.328 3.793 1.320 1.00 76.06 84 SER A O 1
ATOM 678 N N . GLY A 1 85 ? 25.115 1.903 0.141 1.00 78.50 85 GLY A N 1
ATOM 679 C CA . GLY A 1 85 ? 24.167 1.257 1.061 1.00 78.50 85 GLY A CA 1
ATOM 680 C C . GLY A 1 85 ? 22.772 1.901 1.104 1.00 78.50 85 GLY A C 1
ATOM 681 O O . GLY A 1 85 ? 21.951 1.540 1.944 1.00 78.50 85 GLY A O 1
ATOM 682 N N . ILE A 1 86 ? 22.481 2.853 0.207 1.00 83.75 86 ILE A N 1
ATOM 683 C CA . ILE A 1 86 ? 21.201 3.578 0.168 1.00 83.75 86 ILE A CA 1
ATOM 684 C C . ILE A 1 86 ? 20.264 2.858 -0.797 1.00 83.75 86 ILE A C 1
ATOM 686 O O . ILE A 1 86 ? 20.556 2.737 -1.989 1.00 83.75 86 ILE A O 1
ATOM 690 N N . ALA A 1 87 ? 19.131 2.384 -0.289 1.00 86.56 87 ALA A N 1
ATOM 691 C CA . ALA A 1 87 ? 18.096 1.744 -1.080 1.00 86.56 87 ALA A CA 1
ATOM 692 C C . ALA A 1 87 ? 17.134 2.782 -1.669 1.00 86.56 87 ALA A C 1
ATOM 694 O O . ALA A 1 87 ? 16.783 3.778 -1.041 1.00 86.56 87 ALA A O 1
ATOM 695 N N . THR A 1 88 ? 16.674 2.528 -2.892 1.00 88.12 88 THR A N 1
ATOM 696 C CA . THR A 1 88 ? 15.598 3.302 -3.520 1.00 88.12 88 THR A CA 1
ATOM 697 C C . THR A 1 88 ? 14.289 2.540 -3.355 1.00 88.12 88 THR A C 1
ATOM 699 O O . TH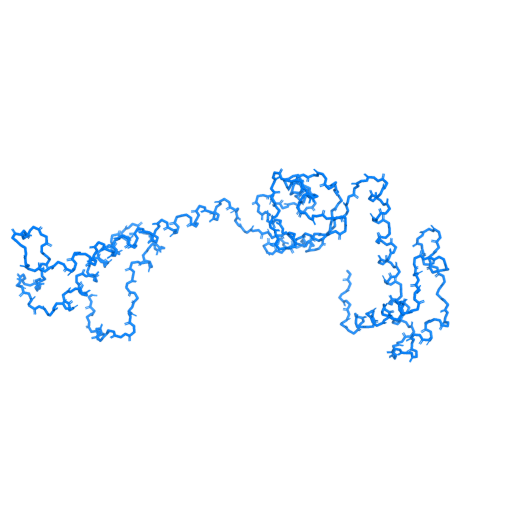R A 1 88 ? 14.142 1.441 -3.887 1.00 88.12 88 THR A O 1
ATOM 702 N N . ILE A 1 89 ? 13.334 3.104 -2.622 1.00 90.44 89 ILE A N 1
ATOM 703 C CA . ILE A 1 89 ? 12.032 2.501 -2.331 1.00 90.44 89 ILE A CA 1
ATOM 704 C C . ILE A 1 89 ? 10.961 3.200 -3.165 1.00 90.44 89 ILE A C 1
ATOM 706 O O . ILE A 1 89 ? 10.831 4.424 -3.145 1.00 90.44 89 ILE A O 1
ATOM 710 N N . LYS A 1 90 ? 10.164 2.419 -3.896 1.00 91.06 90 LYS A N 1
ATOM 711 C CA . LYS A 1 90 ? 9.015 2.919 -4.656 1.00 91.06 90 LYS A CA 1
ATOM 712 C C . LYS A 1 90 ? 7.811 3.004 -3.732 1.00 91.06 90 LYS A C 1
ATOM 714 O O . LYS A 1 90 ? 7.364 1.991 -3.199 1.00 91.06 90 LYS A O 1
ATOM 719 N N . VAL A 1 91 ? 7.264 4.198 -3.576 1.00 92.31 91 VAL A N 1
ATOM 720 C CA . VAL A 1 91 ? 6.127 4.458 -2.703 1.00 92.31 91 VAL A CA 1
ATOM 721 C C . VAL A 1 91 ? 4.879 4.726 -3.529 1.00 92.31 91 VAL A C 1
ATOM 723 O O . VAL A 1 91 ? 4.895 5.517 -4.474 1.00 92.31 91 VAL A O 1
ATOM 726 N N . HIS A 1 92 ? 3.788 4.058 -3.162 1.00 92.00 92 HIS A N 1
ATOM 727 C CA . HIS A 1 92 ? 2.468 4.289 -3.727 1.00 92.00 92 HIS A CA 1
ATOM 728 C C . HIS A 1 92 ? 1.520 4.826 -2.657 1.00 92.00 92 HIS A C 1
ATOM 730 O O . HIS A 1 92 ? 1.185 4.108 -1.717 1.00 92.00 92 HIS A O 1
ATOM 736 N N . LEU A 1 93 ? 1.093 6.077 -2.806 1.00 89.75 93 LEU A N 1
ATOM 737 C CA . LEU A 1 93 ? 0.118 6.701 -1.919 1.00 89.75 93 LEU A CA 1
ATOM 738 C C . LEU A 1 93 ? -1.301 6.311 -2.351 1.00 89.75 93 LEU A C 1
ATOM 740 O O . LEU A 1 93 ? -1.612 6.325 -3.543 1.00 89.75 93 LEU A O 1
ATOM 744 N N . THR A 1 94 ? -2.154 5.989 -1.382 1.00 88.25 94 THR A N 1
ATOM 745 C CA . THR A 1 94 ? -3.578 5.673 -1.573 1.00 88.25 94 THR A CA 1
ATOM 746 C C . THR A 1 94 ? -4.417 6.192 -0.398 1.00 88.25 94 THR A C 1
ATOM 748 O O . THR A 1 94 ? -3.869 6.522 0.654 1.00 88.25 94 THR A O 1
ATOM 751 N N . GLY A 1 95 ? -5.740 6.274 -0.554 1.00 85.00 95 GLY A N 1
ATOM 752 C CA . GLY A 1 95 ? -6.663 6.780 0.470 1.00 85.00 95 GLY A CA 1
ATOM 753 C C . GLY A 1 95 ? -6.954 8.277 0.337 1.00 85.00 95 GLY A C 1
ATOM 754 O O . GLY A 1 95 ? -7.216 8.764 -0.761 1.00 85.00 95 GLY A O 1
ATOM 755 N N . SER A 1 96 ? -6.929 9.002 1.459 1.00 81.25 96 SER A N 1
ATOM 756 C CA . SER A 1 96 ? -7.256 10.435 1.532 1.00 81.25 96 SER A CA 1
ATOM 757 C C . SER A 1 96 ? -6.070 11.315 1.114 1.00 81.25 96 SER A C 1
ATOM 759 O O . SER A 1 96 ? -5.524 12.072 1.916 1.00 81.25 96 SER A O 1
ATOM 761 N N . ILE A 1 97 ? -5.639 11.188 -0.142 1.00 80.31 97 ILE A N 1
ATOM 762 C CA . ILE A 1 97 ? -4.500 11.938 -0.683 1.00 80.31 97 ILE A CA 1
ATOM 763 C C . ILE A 1 97 ? -4.910 13.404 -0.932 1.00 80.31 97 ILE A C 1
ATOM 765 O O . ILE A 1 97 ? -5.939 13.635 -1.572 1.00 80.31 97 ILE A O 1
ATOM 769 N N . PRO A 1 98 ? -4.116 14.399 -0.491 1.00 79.25 98 PRO A N 1
ATOM 770 C CA . PRO A 1 98 ? -4.350 15.799 -0.825 1.00 79.25 98 PRO A CA 1
ATOM 771 C C . PRO A 1 98 ? -4.316 16.041 -2.343 1.00 79.25 98 PRO A C 1
ATOM 773 O O . PRO A 1 98 ? -3.483 15.451 -3.043 1.00 79.25 98 PRO A O 1
ATOM 776 N N . PRO A 1 99 ? -5.173 16.931 -2.873 1.00 75.38 99 PRO A N 1
ATOM 777 C CA . PRO A 1 99 ? -5.143 17.283 -4.286 1.00 75.38 99 PRO A CA 1
ATOM 778 C C . PRO A 1 99 ? -3.788 17.908 -4.652 1.00 75.38 99 PRO A C 1
ATOM 780 O O . PRO A 1 99 ? -3.321 18.829 -3.989 1.00 75.38 99 PRO A O 1
ATOM 783 N N . GLY A 1 100 ? -3.158 17.398 -5.713 1.00 75.38 100 GLY A N 1
ATOM 784 C CA . GLY A 1 100 ? -1.862 17.879 -6.212 1.00 75.38 100 GLY A CA 1
ATOM 785 C C . GLY A 1 100 ? -0.649 17.037 -5.806 1.00 75.38 100 GLY A C 1
ATOM 786 O O . GLY A 1 100 ? 0.432 17.246 -6.353 1.00 75.38 100 GLY A O 1
ATOM 787 N N . LEU A 1 101 ? -0.806 16.051 -4.915 1.00 81.81 101 LEU A N 1
ATOM 788 C CA . LEU A 1 101 ? 0.288 15.154 -4.544 1.00 81.81 101 LEU A CA 1
ATOM 789 C C . LEU A 1 101 ? 0.383 13.949 -5.496 1.00 81.81 101 LEU A C 1
ATOM 791 O O . LEU A 1 101 ? -0.606 13.272 -5.782 1.00 81.81 101 LEU A O 1
ATOM 795 N N . ASN A 1 102 ? 1.596 13.645 -5.964 1.00 81.50 102 ASN A N 1
ATOM 796 C CA . ASN A 1 102 ? 1.840 12.495 -6.833 1.00 81.50 102 ASN A CA 1
ATOM 797 C C . ASN A 1 102 ? 1.590 11.176 -6.090 1.00 81.50 102 ASN A C 1
ATOM 799 O O . ASN A 1 102 ? 2.277 10.852 -5.125 1.00 81.50 102 ASN A O 1
ATOM 803 N N . SER A 1 103 ? 0.675 10.346 -6.599 1.00 84.56 103 SER A N 1
ATOM 804 C CA . SER A 1 103 ? 0.357 9.044 -5.989 1.00 84.56 103 SER A CA 1
ATOM 805 C C . SER A 1 103 ? 1.485 8.011 -6.098 1.00 84.56 103 SER A C 1
ATOM 807 O O . SER A 1 103 ? 1.392 6.925 -5.525 1.00 84.56 103 SER A O 1
ATOM 809 N N . ARG A 1 104 ? 2.534 8.289 -6.878 1.00 87.69 104 ARG A N 1
ATOM 810 C CA . ARG A 1 104 ? 3.709 7.427 -7.046 1.00 87.69 104 ARG A CA 1
ATOM 811 C C . ARG A 1 104 ? 4.966 8.271 -6.909 1.00 87.69 104 ARG A C 1
ATOM 813 O O . ARG A 1 104 ? 5.144 9.222 -7.663 1.00 87.69 104 ARG A O 1
ATOM 820 N N . LEU A 1 105 ? 5.837 7.888 -5.987 1.00 89.38 105 LEU A N 1
ATOM 821 C CA . LEU A 1 105 ? 7.084 8.590 -5.695 1.00 89.38 105 LEU A CA 1
ATOM 822 C C . LEU A 1 105 ? 8.198 7.594 -5.350 1.00 89.38 105 LEU A C 1
ATOM 824 O O . LEU A 1 105 ? 7.946 6.403 -5.161 1.00 89.38 105 LEU A O 1
ATOM 828 N N . GLN A 1 106 ? 9.443 8.060 -5.336 1.00 88.50 106 GLN A N 1
ATOM 829 C CA . GLN A 1 106 ? 10.610 7.244 -5.003 1.00 88.50 106 GLN A CA 1
ATOM 830 C C . GLN A 1 106 ? 11.376 7.918 -3.872 1.00 88.50 106 GLN A C 1
ATOM 832 O O . GLN A 1 106 ? 11.739 9.080 -4.003 1.00 88.50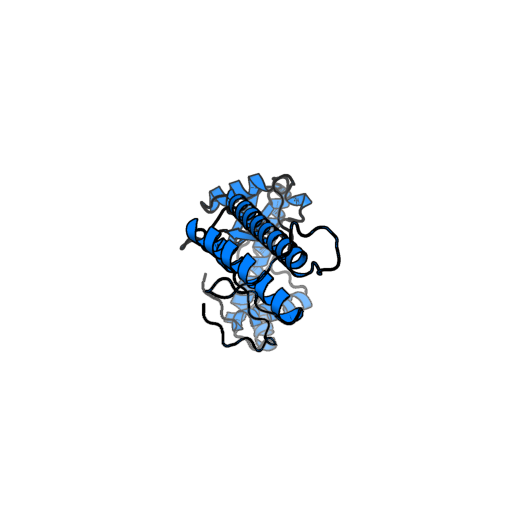 106 GLN A O 1
ATOM 837 N N . ILE A 1 107 ? 11.627 7.183 -2.791 1.00 89.06 107 ILE A N 1
ATOM 838 C CA . ILE A 1 107 ? 12.384 7.668 -1.633 1.00 89.06 107 ILE A CA 1
ATOM 839 C C . ILE A 1 107 ? 13.700 6.921 -1.546 1.00 89.06 107 ILE A C 1
ATOM 841 O O . ILE A 1 107 ? 13.751 5.703 -1.715 1.00 89.06 107 ILE A O 1
ATOM 845 N N . GLN A 1 108 ? 14.766 7.662 -1.273 1.00 88.06 108 GLN A N 1
ATOM 846 C CA . GLN A 1 108 ? 16.095 7.115 -1.044 1.00 88.06 108 GLN A CA 1
ATOM 847 C C . GLN A 1 108 ? 16.346 7.068 0.458 1.00 88.06 108 GLN A C 1
ATOM 849 O O . GLN A 1 108 ? 16.348 8.101 1.118 1.00 88.06 108 GLN A O 1
ATOM 854 N N . THR A 1 109 ? 16.524 5.868 1.001 1.00 86.56 109 THR A N 1
ATOM 855 C CA . THR A 1 109 ? 16.752 5.658 2.434 1.00 86.56 109 THR A CA 1
ATOM 856 C C . THR A 1 109 ? 17.586 4.400 2.680 1.00 86.56 109 THR A C 1
ATOM 858 O O . THR A 1 109 ? 17.689 3.533 1.812 1.00 86.56 109 THR A O 1
ATOM 861 N N . GLY A 1 110 ? 18.211 4.291 3.850 1.00 86.75 110 GLY A N 1
ATOM 862 C CA . GLY A 1 110 ? 18.889 3.062 4.268 1.00 86.75 110 GLY A CA 1
ATOM 863 C C . GLY A 1 110 ? 17.884 1.962 4.630 1.00 86.75 110 GLY A C 1
ATOM 864 O O . GLY A 1 110 ? 16.777 2.249 5.074 1.00 86.75 110 GLY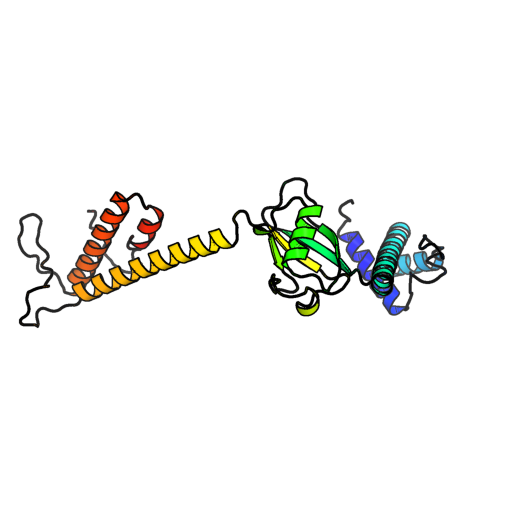 A O 1
ATOM 865 N N . LEU A 1 111 ? 18.260 0.689 4.474 1.00 85.75 111 LEU A N 1
ATOM 866 C CA . LEU A 1 111 ? 17.401 -0.437 4.888 1.00 85.75 111 LEU A CA 1
ATOM 867 C C . LEU A 1 111 ? 17.412 -0.685 6.408 1.00 85.75 111 LEU A C 1
ATOM 869 O O . LEU A 1 111 ? 16.495 -1.314 6.934 1.00 85.75 111 LEU A O 1
ATOM 873 N N . ASN A 1 112 ? 18.417 -0.151 7.106 1.00 85.56 112 ASN A N 1
ATOM 874 C CA . ASN A 1 112 ? 18.574 -0.259 8.561 1.00 85.56 112 ASN A CA 1
ATOM 875 C C . ASN A 1 112 ? 17.660 0.701 9.339 1.00 85.56 112 ASN A C 1
ATOM 877 O O . ASN A 1 112 ? 17.584 0.612 10.557 1.00 85.56 112 ASN A O 1
ATOM 881 N N . VAL A 1 113 ? 17.011 1.624 8.629 1.00 87.56 113 VAL A N 1
ATOM 882 C CA . VAL A 1 113 ? 16.119 2.655 9.164 1.00 87.56 113 VAL A CA 1
ATOM 883 C C . VAL A 1 113 ? 14.849 2.003 9.713 1.00 87.56 113 VAL A C 1
ATOM 885 O O . VAL A 1 113 ? 14.372 1.002 9.163 1.00 87.56 113 VAL A O 1
ATOM 888 N N . ASN A 1 114 ? 14.303 2.564 10.789 1.00 90.94 114 ASN A N 1
ATOM 889 C CA . ASN A 1 114 ? 13.076 2.069 11.416 1.00 90.94 114 ASN A CA 1
ATOM 890 C C . ASN A 1 114 ? 11.809 2.546 10.684 1.00 90.94 114 ASN A C 1
ATOM 892 O O . ASN A 1 114 ? 11.839 3.467 9.862 1.00 90.94 114 ASN A O 1
ATOM 896 N N . GLY A 1 115 ? 10.665 1.924 10.986 1.00 86.88 115 GLY A N 1
ATOM 897 C CA . GLY A 1 115 ? 9.376 2.318 10.407 1.00 86.88 115 GLY A CA 1
ATOM 898 C C . GLY A 1 115 ? 9.013 3.780 10.696 1.00 86.88 115 GLY A C 1
ATOM 899 O O . GLY A 1 115 ? 8.546 4.480 9.793 1.00 86.88 115 GLY A O 1
ATOM 900 N N . THR A 1 116 ? 9.310 4.267 11.905 1.00 89.00 116 THR A N 1
ATOM 901 C CA . THR A 1 116 ? 9.096 5.668 12.317 1.00 89.00 116 THR A CA 1
ATOM 902 C C . THR A 1 116 ? 9.896 6.651 11.467 1.00 89.00 116 THR A C 1
ATOM 904 O O . THR A 1 116 ? 9.329 7.539 10.833 1.00 89.00 116 THR A O 1
ATOM 907 N N . GLU A 1 117 ? 11.205 6.443 11.376 1.00 89.38 117 GLU A N 1
ATOM 908 C CA . GLU A 1 117 ? 12.137 7.270 10.606 1.00 89.38 117 GLU A CA 1
ATOM 909 C C . GLU A 1 117 ? 11.792 7.273 9.105 1.00 89.38 117 GLU A C 1
ATOM 911 O O . GLU A 1 117 ? 11.945 8.281 8.403 1.00 89.38 117 GLU A O 1
ATOM 916 N N . PHE A 1 118 ? 11.259 6.160 8.586 1.00 90.75 118 PHE A N 1
ATOM 917 C CA . PHE A 1 118 ? 10.760 6.109 7.216 1.00 90.75 118 PHE A CA 1
ATOM 918 C C . PHE A 1 118 ? 9.494 6.955 7.020 1.00 90.75 118 PHE A C 1
ATOM 920 O O . PHE A 1 118 ? 9.374 7.636 5.998 1.00 90.75 118 PHE A O 1
ATOM 927 N N . ARG A 1 119 ? 8.567 6.975 7.990 1.00 90.50 119 ARG A N 1
ATOM 928 C CA . ARG A 1 119 ? 7.405 7.885 7.955 1.00 90.50 119 ARG A CA 1
ATOM 929 C C . ARG A 1 119 ? 7.829 9.348 8.041 1.00 90.50 119 ARG A C 1
ATOM 931 O O . ARG A 1 119 ? 7.248 10.182 7.356 1.00 90.50 119 ARG A O 1
ATOM 938 N N . GLU A 1 120 ? 8.859 9.666 8.816 1.00 89.94 120 GLU A N 1
ATOM 939 C CA . GLU A 1 120 ? 9.419 11.022 8.864 1.00 89.94 120 GLU A CA 1
ATOM 940 C C . GLU A 1 120 ? 10.052 11.433 7.532 1.00 89.94 120 GLU A C 1
ATOM 942 O O . GLU A 1 120 ? 9.856 12.555 7.061 1.00 89.94 120 GLU A O 1
ATOM 947 N N . SER A 1 121 ? 10.758 10.508 6.878 1.00 89.81 121 SER A N 1
ATOM 948 C CA . SER A 1 121 ? 11.298 10.720 5.531 1.00 89.81 121 SER A CA 1
ATOM 949 C C . SER A 1 121 ? 10.178 10.959 4.512 1.00 89.81 121 SER A C 1
ATOM 951 O O . SER A 1 121 ? 10.274 11.856 3.677 1.00 89.81 121 SER A O 1
ATOM 953 N N . LEU A 1 122 ? 9.080 10.205 4.618 1.00 89.75 122 LEU A N 1
ATOM 954 C CA . LEU A 1 122 ? 7.874 10.409 3.816 1.00 89.75 122 LEU A CA 1
ATOM 955 C C . LEU A 1 122 ? 7.226 11.764 4.078 1.00 89.75 122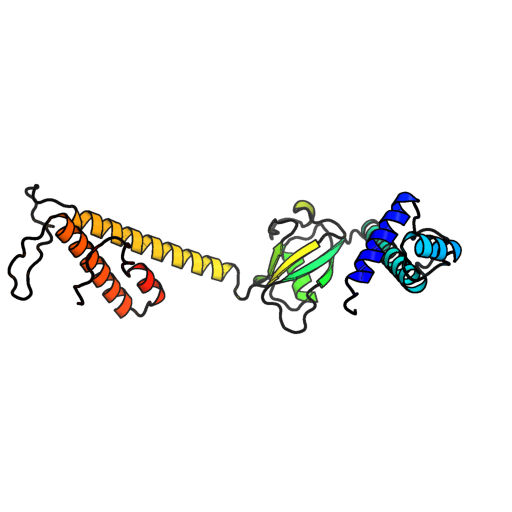 LEU A C 1
ATOM 957 O O . LEU A 1 122 ? 6.852 12.440 3.124 1.00 89.75 122 LEU A O 1
ATOM 961 N N . ASN A 1 123 ? 7.106 12.177 5.337 1.00 91.06 123 ASN A N 1
ATOM 962 C CA . ASN A 1 123 ? 6.585 13.491 5.700 1.00 91.06 123 ASN A CA 1
ATOM 963 C C . ASN A 1 123 ? 7.431 14.604 5.070 1.00 91.06 123 ASN A C 1
ATOM 965 O O . ASN A 1 123 ? 6.885 15.490 4.425 1.00 91.06 123 ASN A O 1
ATOM 969 N N . ARG A 1 124 ? 8.763 14.515 5.136 1.00 88.81 124 ARG A N 1
ATOM 970 C CA . ARG A 1 124 ? 9.647 15.520 4.523 1.00 88.81 124 ARG A CA 1
ATOM 971 C C . ARG A 1 124 ? 9.410 15.695 3.019 1.00 88.81 124 ARG A C 1
ATOM 973 O O . ARG A 1 124 ? 9.459 16.815 2.528 1.00 88.81 124 ARG A O 1
ATOM 980 N N . GLU A 1 125 ? 9.147 14.602 2.308 1.00 86.38 125 GLU A N 1
ATOM 981 C CA . GLU A 1 125 ? 8.915 14.607 0.857 1.00 86.38 125 GLU A CA 1
ATOM 982 C C . GLU A 1 125 ? 7.470 14.961 0.470 1.00 86.38 125 GLU A C 1
ATOM 984 O O . GLU A 1 125 ? 7.226 15.538 -0.586 1.00 86.38 125 GLU A O 1
ATOM 989 N N . THR A 1 126 ? 6.488 14.592 1.297 1.00 84.75 126 THR A N 1
ATOM 990 C CA . THR A 1 126 ? 5.058 14.668 0.940 1.00 84.75 126 THR A CA 1
ATOM 991 C C . THR A 1 126 ? 4.258 15.703 1.730 1.00 84.75 126 THR A C 1
ATOM 993 O O . THR A 1 126 ? 3.128 16.006 1.353 1.00 84.75 126 THR A O 1
ATOM 996 N N . GLY A 1 127 ? 4.812 16.234 2.822 1.00 83.69 127 GLY A N 1
ATOM 997 C CA . GLY A 1 127 ? 4.143 17.133 3.769 1.00 83.69 127 GLY A CA 1
ATOM 998 C C . GLY A 1 127 ? 3.004 16.482 4.562 1.00 83.69 127 GLY A C 1
ATOM 999 O O . GLY A 1 127 ? 2.195 17.179 5.172 1.00 83.69 127 GLY A O 1
ATOM 1000 N N . LEU A 1 128 ? 2.884 15.156 4.504 1.00 85.81 128 LEU A N 1
ATOM 1001 C CA . LEU A 1 128 ? 1.815 14.402 5.145 1.00 85.81 128 LEU A CA 1
ATOM 1002 C C . LEU A 1 128 ? 2.181 14.043 6.590 1.00 85.81 128 LEU A C 1
ATOM 1004 O O . LEU A 1 128 ? 3.316 13.685 6.893 1.00 85.81 128 LEU A O 1
ATOM 1008 N N . ASP A 1 129 ? 1.178 14.059 7.464 1.00 85.75 129 ASP A N 1
ATOM 1009 C CA . ASP A 1 129 ? 1.325 13.712 8.877 1.00 85.75 129 ASP A CA 1
ATOM 1010 C C . ASP A 1 129 ? 1.704 12.221 9.067 1.00 85.75 129 ASP A C 1
ATOM 1012 O O . ASP A 1 129 ? 0.927 11.347 8.656 1.00 85.75 129 ASP A O 1
ATOM 1016 N N . PRO A 1 130 ? 2.847 11.904 9.716 1.00 84.44 130 PRO A N 1
ATOM 1017 C CA . PRO A 1 130 ? 3.282 10.537 10.005 1.00 84.44 130 PRO A CA 1
ATOM 1018 C C . PRO A 1 130 ? 2.235 9.702 10.749 1.00 84.44 130 PRO A C 1
ATOM 1020 O O . PRO A 1 130 ? 2.137 8.498 10.513 1.00 84.44 130 PRO A O 1
ATOM 1023 N N . ALA A 1 131 ? 1.429 10.320 11.620 1.00 83.62 131 ALA A N 1
ATOM 1024 C CA . ALA A 1 131 ? 0.423 9.620 12.424 1.00 83.62 131 ALA A CA 1
ATOM 1025 C C . ALA A 1 131 ? -0.777 9.124 11.598 1.00 83.62 131 ALA A C 1
ATOM 1027 O O . ALA A 1 131 ? -1.524 8.240 12.024 1.00 83.62 131 ALA A O 1
ATOM 1028 N N . LYS A 1 132 ? -0.966 9.681 10.397 1.00 83.81 132 LYS A N 1
ATOM 1029 C CA . LYS A 1 132 ? -2.043 9.318 9.467 1.00 83.81 132 LYS A CA 1
ATOM 1030 C C . LYS A 1 132 ? -1.571 8.378 8.362 1.00 83.81 132 LYS A C 1
ATOM 1032 O O . LYS A 1 132 ? -2.343 8.057 7.459 1.00 83.81 132 LYS A O 1
ATOM 1037 N N . MET A 1 133 ? -0.318 7.927 8.418 1.00 87.94 133 MET A N 1
ATOM 1038 C CA . MET A 1 133 ? 0.265 7.028 7.430 1.00 87.94 133 MET A CA 1
ATOM 1039 C C . MET A 1 133 ? 0.285 5.593 7.932 1.00 87.94 133 MET A C 1
ATOM 1041 O O . MET A 1 133 ? 0.976 5.263 8.893 1.00 87.94 133 MET A O 1
ATOM 1045 N N . LYS A 1 134 ? -0.380 4.703 7.197 1.00 90.00 134 LYS A N 1
ATOM 1046 C CA . LYS A 1 134 ? -0.215 3.263 7.377 1.00 90.00 134 LYS A CA 1
ATOM 1047 C C . LYS A 1 134 ? 0.623 2.690 6.244 1.00 90.00 134 LYS A C 1
ATOM 1049 O O . LYS A 1 134 ? 0.206 2.672 5.087 1.00 90.00 134 LYS A O 1
ATOM 1054 N N . LEU A 1 135 ? 1.814 2.229 6.596 1.00 90.75 135 LEU A N 1
ATOM 1055 C CA . LEU A 1 135 ? 2.774 1.630 5.678 1.00 90.75 135 LEU A CA 1
ATOM 1056 C C . LEU A 1 135 ? 2.453 0.146 5.477 1.00 90.75 135 LEU A C 1
ATOM 1058 O O . LEU A 1 135 ? 2.277 -0.586 6.448 1.00 90.75 135 LEU A O 1
ATOM 1062 N N . ILE A 1 136 ? 2.382 -0.309 4.229 1.00 91.44 136 ILE A N 1
ATOM 1063 C CA . ILE A 1 136 ? 2.046 -1.688 3.869 1.00 91.44 136 ILE A CA 1
ATOM 1064 C C . ILE A 1 136 ? 3.051 -2.195 2.833 1.00 91.44 136 ILE A C 1
ATOM 1066 O O . ILE A 1 136 ? 3.167 -1.644 1.737 1.00 91.44 136 ILE A O 1
ATOM 1070 N N . CYS A 1 137 ? 3.754 -3.282 3.145 1.00 89.44 137 CYS A N 1
ATOM 1071 C CA . CYS A 1 137 ? 4.658 -3.968 2.228 1.00 89.44 137 CYS A CA 1
ATOM 1072 C C . CYS A 1 137 ? 4.252 -5.441 2.100 1.00 89.44 137 CYS A C 1
ATOM 1074 O O . CYS A 1 137 ? 4.109 -6.141 3.097 1.00 89.44 137 CYS A O 1
ATOM 1076 N N . LYS A 1 138 ? 4.042 -5.924 0.866 1.00 85.38 138 LYS A N 1
ATOM 1077 C CA . LYS A 1 138 ? 3.682 -7.331 0.566 1.00 85.38 138 LYS A CA 1
ATOM 1078 C C . LYS A 1 138 ? 2.502 -7.884 1.390 1.00 85.38 138 LYS A C 1
ATOM 1080 O O . LYS A 1 138 ? 2.484 -9.058 1.731 1.00 85.38 138 LYS A O 1
ATOM 1085 N N . GLY A 1 139 ? 1.520 -7.039 1.705 1.00 82.50 139 GLY A N 1
ATOM 1086 C CA . GLY A 1 139 ? 0.348 -7.421 2.503 1.00 82.50 139 GLY A CA 1
ATOM 1087 C C . GLY A 1 139 ? 0.544 -7.346 4.022 1.00 82.50 139 GLY A C 1
ATOM 1088 O O . GLY A 1 139 ? -0.428 -7.504 4.752 1.00 82.50 139 GLY A O 1
ATOM 1089 N N . HIS A 1 140 ? 1.752 -7.037 4.499 1.00 86.44 140 HIS A N 1
ATOM 1090 C CA . HIS A 1 140 ? 2.044 -6.813 5.913 1.00 86.44 140 HIS A CA 1
ATOM 1091 C C . HIS A 1 140 ? 2.130 -5.319 6.223 1.00 86.44 140 HIS A C 1
ATOM 1093 O O . HIS A 1 140 ? 2.629 -4.533 5.416 1.00 86.44 140 HIS A O 1
ATOM 1099 N N . VAL A 1 141 ? 1.629 -4.926 7.392 1.00 89.69 141 VAL A N 1
ATOM 1100 C CA . VAL A 1 141 ? 1.761 -3.557 7.902 1.00 89.69 141 VAL A CA 1
ATOM 1101 C C . VAL A 1 141 ? 3.161 -3.402 8.483 1.00 89.69 141 VAL A C 1
ATOM 1103 O O . VAL A 1 141 ? 3.581 -4.252 9.260 1.00 89.69 141 VAL A O 1
ATOM 1106 N N . VAL A 1 142 ? 3.869 -2.344 8.092 1.00 89.56 142 VAL A N 1
ATOM 1107 C CA . VAL A 1 142 ? 5.218 -2.065 8.599 1.00 89.56 142 VAL A CA 1
ATOM 1108 C C . VAL A 1 142 ? 5.105 -1.504 10.016 1.00 89.56 142 VAL A C 1
ATOM 1110 O O . VAL A 1 142 ? 4.438 -0.491 10.242 1.00 89.56 142 VAL A O 1
ATOM 1113 N N . GLU A 1 143 ? 5.744 -2.191 10.951 1.00 87.44 143 GLU A N 1
ATOM 1114 C CA . GLU A 1 143 ? 5.894 -1.825 12.352 1.00 87.44 143 GLU A CA 1
ATOM 1115 C C . GLU A 1 143 ? 6.941 -0.724 12.531 1.00 87.44 143 GLU A C 1
ATOM 1117 O O . GLU A 1 143 ? 7.916 -0.629 11.781 1.00 87.44 143 GLU A O 1
ATOM 1122 N N . ASP A 1 144 ? 6.728 0.079 13.566 1.00 87.38 144 ASP A N 1
ATOM 1123 C CA . ASP A 1 144 ? 7.489 1.291 13.853 1.00 87.38 144 ASP A CA 1
ATOM 1124 C C . ASP A 1 144 ? 8.844 0.995 14.516 1.00 87.38 144 ASP A C 1
ATOM 1126 O O . ASP A 1 144 ? 9.837 1.635 14.175 1.00 87.38 144 ASP A O 1
ATOM 1130 N N . ASP A 1 145 ? 8.913 -0.040 15.357 1.00 87.12 145 ASP A N 1
ATOM 1131 C CA . ASP A 1 145 ? 10.105 -0.393 16.147 1.00 87.12 145 ASP A CA 1
ATOM 1132 C C . ASP A 1 145 ? 11.117 -1.281 15.402 1.00 87.12 145 ASP A C 1
ATOM 1134 O O . ASP A 1 145 ? 12.226 -1.519 15.882 1.00 87.12 145 ASP A O 1
ATOM 1138 N N . LYS A 1 146 ? 10.736 -1.814 14.237 1.00 88.06 146 LYS A N 1
ATOM 1139 C CA . LYS A 1 146 ? 11.545 -2.765 13.463 1.00 88.06 146 LYS A CA 1
ATOM 1140 C C . LYS A 1 146 ? 12.184 -2.087 12.254 1.00 88.06 146 LYS A C 1
ATOM 1142 O O . LYS A 1 146 ? 11.563 -1.253 11.593 1.00 88.06 146 LYS A O 1
ATOM 1147 N N . SER A 1 147 ? 13.387 -2.529 11.891 1.00 89.88 147 SER A N 1
ATOM 1148 C CA . SER A 1 147 ? 14.068 -2.049 10.684 1.00 89.88 147 SER A CA 1
ATOM 1149 C C . SER A 1 147 ? 13.328 -2.476 9.416 1.00 89.88 147 SER A C 1
ATOM 1151 O O . SER A 1 147 ? 12.721 -3.552 9.368 1.00 89.88 147 SER A O 1
ATOM 1153 N N . LEU A 1 148 ? 13.401 -1.666 8.361 1.00 87.50 148 LEU A N 1
ATOM 1154 C CA . LEU A 1 148 ? 12.774 -1.979 7.073 1.00 87.50 148 LEU A CA 1
ATOM 1155 C C . LEU A 1 148 ? 13.275 -3.317 6.493 1.00 87.50 148 LEU A C 1
ATOM 1157 O O . LEU A 1 148 ? 12.479 -4.094 5.957 1.00 87.50 148 LEU A O 1
ATOM 1161 N N . GLU A 1 149 ? 14.567 -3.625 6.642 1.00 86.19 149 GLU A N 1
ATOM 1162 C CA . GLU A 1 149 ? 15.160 -4.889 6.180 1.00 86.19 149 GLU A CA 1
ATOM 1163 C C . GLU A 1 149 ? 14.497 -6.121 6.815 1.00 86.19 149 GLU A C 1
ATOM 1165 O O . GLU A 1 149 ? 14.123 -7.067 6.112 1.00 86.19 149 GLU A O 1
ATOM 1170 N N . SER A 1 150 ? 14.280 -6.085 8.136 1.00 86.00 150 SER A N 1
ATOM 1171 C CA . SER A 1 150 ? 13.649 -7.185 8.880 1.00 86.00 150 SER A CA 1
ATOM 1172 C C . SER A 1 150 ? 12.194 -7.431 8.461 1.00 86.00 150 SER A C 1
ATOM 1174 O O . SER A 1 150 ? 11.672 -8.533 8.617 1.00 86.00 150 SER A O 1
ATOM 1176 N N . GLN A 1 151 ? 11.561 -6.424 7.854 1.00 85.44 151 GLN A N 1
ATOM 1177 C CA . GLN A 1 151 ? 10.162 -6.421 7.431 1.00 85.44 151 GLN A CA 1
ATOM 1178 C C . GLN A 1 151 ? 9.997 -6.657 5.920 1.00 85.44 151 GLN A C 1
ATOM 1180 O O . GLN A 1 151 ? 9.005 -6.261 5.306 1.00 85.44 151 GLN A O 1
ATOM 1185 N N . HIS A 1 152 ? 10.976 -7.328 5.302 1.00 80.56 152 HIS A N 1
ATOM 1186 C CA . HIS A 1 152 ? 10.979 -7.742 3.894 1.00 80.56 152 HIS A CA 1
ATOM 1187 C C . HIS A 1 152 ? 11.019 -6.608 2.858 1.00 80.56 152 HIS A C 1
ATOM 1189 O O . HIS A 1 152 ? 10.755 -6.863 1.665 1.00 80.56 152 HIS A O 1
ATOM 1195 N N . VAL A 1 153 ? 11.389 -5.397 3.279 1.00 84.31 153 VAL A N 1
ATOM 1196 C CA . VAL A 1 153 ? 11.681 -4.281 2.380 1.00 84.31 153 VAL A CA 1
ATOM 1197 C C . VAL A 1 153 ? 13.067 -4.500 1.776 1.00 84.31 153 VAL A C 1
ATOM 1199 O O . VAL A 1 153 ? 14.040 -4.770 2.470 1.00 84.31 153 VAL A O 1
ATOM 1202 N N . LYS A 1 154 ? 13.151 -4.425 0.448 1.00 85.00 154 LYS A N 1
ATOM 1203 C CA . LYS A 1 154 ? 14.391 -4.600 -0.322 1.00 85.00 154 LYS A CA 1
ATOM 1204 C C . LYS A 1 154 ? 14.645 -3.361 -1.172 1.00 85.00 154 LYS A C 1
ATOM 1206 O O . LYS A 1 154 ? 13.717 -2.591 -1.429 1.00 85.00 154 LYS A O 1
ATOM 1211 N N . ASN A 1 155 ? 15.869 -3.209 -1.678 1.00 86.56 155 ASN A N 1
ATOM 1212 C CA . ASN A 1 155 ? 16.157 -2.198 -2.694 1.00 86.56 155 ASN A CA 1
ATOM 1213 C C . ASN A 1 155 ? 15.231 -2.370 -3.912 1.00 86.56 155 ASN A C 1
ATOM 1215 O O . ASN A 1 155 ? 14.925 -3.491 -4.321 1.00 86.56 155 ASN A O 1
ATOM 1219 N N . SER A 1 156 ? 14.761 -1.256 -4.474 1.00 82.31 156 SER A N 1
ATOM 1220 C CA . SER A 1 156 ? 13.732 -1.208 -5.520 1.00 82.31 156 SER A CA 1
ATOM 1221 C C . SER A 1 156 ? 12.392 -1.856 -5.139 1.00 82.31 156 SER A C 1
ATOM 1223 O O . SER A 1 156 ? 11.562 -2.117 -6.016 1.00 82.31 156 SER A O 1
ATOM 1225 N N . GLY A 1 157 ? 12.162 -2.106 -3.845 1.00 85.31 157 GLY A N 1
ATOM 1226 C CA . GLY A 1 157 ? 10.910 -2.622 -3.307 1.00 85.31 157 GLY A CA 1
ATOM 1227 C C . GLY A 1 157 ? 9.771 -1.610 -3.403 1.00 85.31 157 GLY A C 1
ATOM 1228 O O . GLY A 1 157 ? 9.995 -0.407 -3.533 1.00 85.31 157 GLY A O 1
ATOM 1229 N N . GLN A 1 158 ? 8.539 -2.116 -3.340 1.00 90.19 158 GLN A N 1
ATOM 1230 C CA . GLN A 1 158 ? 7.331 -1.298 -3.341 1.00 90.19 158 GLN A CA 1
ATOM 1231 C C . GLN A 1 158 ? 6.698 -1.282 -1.946 1.00 90.19 158 GLN A C 1
ATOM 1233 O O . GLN A 1 158 ? 6.459 -2.341 -1.360 1.00 90.19 158 GLN A O 1
ATOM 1238 N N . ILE A 1 159 ? 6.398 -0.085 -1.449 1.00 92.44 159 ILE A N 1
ATOM 1239 C CA . ILE A 1 159 ? 5.627 0.144 -0.225 1.00 92.44 159 ILE A CA 1
ATOM 1240 C C . ILE A 1 159 ? 4.379 0.942 -0.592 1.00 92.44 159 ILE A C 1
ATOM 1242 O O . ILE A 1 159 ? 4.445 1.944 -1.303 1.00 92.44 159 ILE A O 1
ATOM 1246 N N . MET A 1 160 ? 3.229 0.482 -0.121 1.00 91.44 160 MET A N 1
ATOM 1247 C CA . MET A 1 160 ? 1.978 1.217 -0.210 1.00 91.44 160 MET A CA 1
ATOM 1248 C C . MET A 1 160 ? 1.780 2.014 1.078 1.00 91.44 160 MET A C 1
ATOM 1250 O O . MET A 1 160 ? 1.974 1.486 2.168 1.00 91.44 160 MET A O 1
ATOM 1254 N N . VAL A 1 161 ? 1.395 3.277 0.955 1.00 91.56 161 VAL A N 1
ATOM 1255 C CA . VAL A 1 161 ? 1.117 4.161 2.086 1.00 91.56 161 VAL A CA 1
ATOM 1256 C C . VAL A 1 161 ? -0.342 4.555 1.998 1.00 91.56 161 VAL A C 1
ATOM 1258 O O . VAL A 1 161 ? -0.758 5.258 1.078 1.00 91.56 161 VAL A O 1
ATOM 1261 N N . LEU A 1 162 ? -1.124 4.055 2.944 1.00 90.06 162 LEU A N 1
ATOM 1262 C CA . LEU A 1 162 ? -2.518 4.424 3.094 1.00 90.06 162 LEU A CA 1
ATOM 1263 C C . LEU A 1 162 ? -2.595 5.676 3.969 1.00 90.06 162 LEU A C 1
ATOM 1265 O O . LEU A 1 162 ? -2.225 5.632 5.142 1.00 90.06 162 LEU A O 1
ATOM 1269 N N . VAL A 1 163 ? -3.070 6.773 3.383 1.00 87.88 163 VAL A N 1
ATOM 1270 C CA . VAL A 1 163 ? -3.314 8.041 4.075 1.00 87.88 163 VAL A CA 1
ATOM 1271 C C . VAL A 1 163 ? -4.721 8.008 4.659 1.00 87.88 163 VAL A C 1
ATOM 1273 O O . VAL A 1 163 ? -5.712 7.938 3.924 1.00 87.88 163 VAL A O 1
ATOM 1276 N N . LEU A 1 164 ? -4.801 8.028 5.985 1.00 82.75 164 LEU A N 1
ATOM 1277 C CA . LEU A 1 164 ? -6.047 8.004 6.739 1.00 82.75 164 LEU A CA 1
ATOM 1278 C C . LEU A 1 164 ? -6.558 9.432 6.977 1.00 82.75 164 LEU A C 1
ATOM 1280 O O . LEU A 1 164 ? -5.786 10.368 7.172 1.00 82.75 164 LEU A O 1
ATOM 1284 N N . SER A 1 165 ? -7.878 9.606 6.978 1.00 69.94 165 SER A N 1
ATOM 1285 C CA . SER A 1 165 ? -8.532 10.875 7.321 1.00 69.94 165 SER A CA 1
ATOM 1286 C C . SER A 1 165 ? -8.487 11.174 8.829 1.00 69.94 165 SER A C 1
ATOM 1288 O O . SER A 1 165 ? -8.468 12.342 9.217 1.00 69.94 165 SER A O 1
ATOM 1290 N N . GLN A 1 166 ? -8.412 10.132 9.665 1.00 62.94 166 GLN A N 1
ATOM 1291 C CA . GLN A 1 166 ? -8.262 10.189 11.126 1.00 62.94 166 GLN A CA 1
ATOM 1292 C C . GLN A 1 166 ? -7.034 9.381 11.563 1.00 62.94 166 GLN A C 1
ATOM 1294 O O . GLN A 1 166 ? -6.585 8.493 10.836 1.00 62.94 166 GLN A O 1
ATOM 1299 N N . SER A 1 167 ? -6.464 9.693 12.727 1.00 59.25 167 SER A N 1
ATOM 1300 C CA . SER A 1 167 ? -5.300 8.954 13.234 1.00 59.25 167 SER A CA 1
ATOM 1301 C C . SER A 1 167 ? -5.668 7.510 13.612 1.00 59.25 167 SER A C 1
ATOM 1303 O O . SER A 1 167 ? -6.824 7.187 13.913 1.00 59.25 167 SER A O 1
ATOM 1305 N N . SER A 1 168 ? -4.683 6.608 13.622 1.00 59.09 168 SER A N 1
ATOM 1306 C CA . SER A 1 168 ? -4.901 5.213 14.036 1.00 59.09 168 SER A CA 1
ATOM 1307 C C . SER A 1 168 ? -5.388 5.089 15.487 1.00 59.09 168 SER A C 1
ATOM 1309 O O . SER A 1 168 ? -6.164 4.184 15.788 1.00 59.09 168 SER A O 1
ATOM 1311 N N . ALA A 1 169 ? -4.976 6.011 16.363 1.00 56.38 169 ALA A N 1
ATOM 1312 C CA . ALA A 1 169 ? -5.378 6.056 17.769 1.00 56.38 169 ALA A CA 1
ATOM 1313 C C . ALA A 1 169 ? -6.852 6.460 17.944 1.00 56.38 169 ALA A C 1
ATOM 1315 O O . ALA A 1 169 ? -7.580 5.837 18.714 1.00 56.38 169 ALA A O 1
ATOM 1316 N N . GLU A 1 170 ? -7.327 7.446 17.180 1.00 57.22 170 GLU A N 1
ATOM 1317 C CA . GLU A 1 170 ? -8.744 7.841 17.190 1.00 57.22 170 GLU A CA 1
ATOM 1318 C C . GLU A 1 170 ? -9.643 6.716 16.667 1.00 57.22 170 GLU A C 1
ATOM 1320 O O . GLU A 1 170 ? -10.725 6.488 17.204 1.00 57.22 170 GLU A O 1
ATOM 1325 N N . THR A 1 171 ? -9.168 5.957 15.674 1.00 55.75 171 THR A N 1
ATOM 1326 C CA . THR A 1 171 ? -9.901 4.802 15.134 1.00 55.75 171 THR A CA 1
ATOM 1327 C C . THR A 1 171 ? -10.012 3.670 16.161 1.00 55.75 171 THR A C 1
ATOM 1329 O O . THR A 1 171 ? -11.072 3.064 16.289 1.00 55.75 171 THR A O 1
ATOM 1332 N N . GLN A 1 172 ? -8.943 3.387 16.917 1.00 60.12 172 GLN A N 1
ATOM 1333 C CA . GLN A 1 172 ? -8.982 2.388 17.993 1.00 60.12 172 GLN A CA 1
ATOM 1334 C C . GLN A 1 172 ? -9.907 2.806 19.137 1.00 60.12 172 GLN A C 1
ATOM 1336 O O . GLN A 1 172 ? -10.666 1.978 19.632 1.00 60.12 172 GLN A O 1
ATOM 1341 N N . ASN A 1 173 ? -9.891 4.081 19.529 1.00 61.59 173 ASN A N 1
ATOM 1342 C CA . ASN A 1 173 ? -10.789 4.578 20.570 1.00 61.59 173 ASN A CA 1
ATOM 1343 C C . ASN A 1 173 ? -12.256 4.480 20.142 1.00 61.59 173 ASN A C 1
ATOM 1345 O O . ASN A 1 173 ? -13.068 3.953 20.895 1.00 61.59 173 ASN A O 1
ATOM 1349 N N . GLN A 1 174 ? -12.584 4.879 18.910 1.00 62.38 174 GLN A N 1
ATOM 1350 C CA . GLN A 1 174 ? -13.944 4.735 18.380 1.00 62.38 174 GLN A CA 1
ATOM 1351 C C . GLN A 1 174 ? -14.382 3.266 18.302 1.00 62.38 174 GLN A C 1
ATOM 1353 O O . GLN A 1 174 ? -15.516 2.947 18.649 1.00 62.38 174 GLN A O 1
ATOM 1358 N N . GLN A 1 175 ? -13.492 2.351 17.899 1.00 63.38 175 GLN A N 1
ATOM 1359 C CA . GLN A 1 175 ? -13.796 0.915 17.892 1.00 63.38 175 GLN A CA 1
ATOM 1360 C C . GLN A 1 175 ? -14.044 0.366 19.301 1.00 63.38 175 GLN A C 1
ATOM 1362 O O . GLN A 1 175 ? -15.001 -0.378 19.500 1.00 63.38 175 GLN A O 1
ATOM 1367 N N . ASN A 1 176 ? -13.234 0.765 20.283 1.00 68.81 176 ASN A N 1
ATOM 1368 C CA . ASN A 1 176 ? -13.420 0.356 21.674 1.00 68.81 176 ASN A CA 1
ATOM 1369 C C . ASN A 1 176 ? -14.751 0.875 22.236 1.00 68.81 176 ASN A C 1
ATOM 1371 O O . ASN A 1 176 ? -15.490 0.112 22.854 1.00 68.81 176 ASN A O 1
ATOM 1375 N N . GLU A 1 177 ? -15.097 2.136 21.973 1.00 69.75 177 GLU A N 1
ATOM 1376 C CA . GLU A 1 177 ? -16.385 2.719 22.369 1.00 69.75 177 GLU A CA 1
ATOM 1377 C C . GLU A 1 177 ? -17.568 1.995 21.696 1.00 69.75 177 GLU A C 1
ATOM 1379 O O . GLU A 1 177 ? -18.580 1.679 22.334 1.00 69.75 177 GLU A O 1
ATOM 1384 N N . GLU A 1 178 ? -17.449 1.652 20.412 1.00 71.12 178 GLU A N 1
ATOM 1385 C CA . GLU A 1 178 ? -18.457 0.854 19.711 1.00 71.12 178 GLU A CA 1
ATOM 1386 C C . GLU A 1 178 ? -18.602 -0.566 20.280 1.00 71.12 178 GLU A C 1
ATOM 1388 O O . GLU A 1 178 ? -19.712 -1.099 20.359 1.00 71.12 178 GLU A O 1
ATOM 1393 N N . ASP A 1 179 ? -17.508 -1.203 20.683 1.00 76.06 179 ASP A N 1
ATOM 1394 C CA . ASP A 1 179 ? -17.546 -2.556 21.232 1.00 76.06 179 ASP A CA 1
ATOM 1395 C C . ASP A 1 179 ? -18.064 -2.575 22.677 1.00 76.06 179 ASP A C 1
ATOM 1397 O O . ASP A 1 179 ? -18.853 -3.456 23.040 1.00 76.06 179 ASP A O 1
ATOM 1401 N N . GLU A 1 180 ? -17.744 -1.559 23.480 1.00 78.56 180 GLU A N 1
ATOM 1402 C CA . GLU A 1 180 ? -18.330 -1.366 24.808 1.00 78.56 180 GLU A CA 1
ATOM 1403 C C . GLU A 1 180 ? -19.841 -1.122 24.739 1.00 78.56 180 GLU A C 1
ATOM 1405 O O . GLU A 1 180 ? -20.613 -1.726 25.497 1.00 78.56 180 GLU A O 1
ATOM 1410 N N . THR A 1 181 ? -20.295 -0.286 23.802 1.00 76.50 181 THR A N 1
ATOM 1411 C CA . THR A 1 181 ? -21.728 -0.020 23.615 1.00 76.50 181 THR A CA 1
ATOM 1412 C C . THR A 1 181 ? -22.476 -1.278 23.165 1.00 76.50 181 THR A C 1
ATOM 1414 O O . THR A 1 181 ? -23.518 -1.607 23.745 1.00 76.50 181 THR A O 1
ATOM 1417 N N . LYS A 1 182 ? -21.921 -2.067 22.233 1.00 79.94 182 LYS A N 1
ATOM 1418 C CA . LYS A 1 182 ? -22.478 -3.380 21.841 1.00 79.94 182 LYS A CA 1
ATOM 1419 C C . LYS A 1 182 ? -22.527 -4.361 23.014 1.00 79.94 182 LYS A C 1
ATOM 1421 O O . LYS A 1 182 ? -23.543 -5.039 23.206 1.00 79.94 182 LYS A O 1
ATOM 1426 N N . ALA A 1 183 ? -21.468 -4.434 23.820 1.00 83.06 183 ALA A N 1
ATOM 1427 C CA . ALA A 1 183 ? -21.421 -5.300 24.996 1.00 83.06 183 ALA A CA 1
ATOM 1428 C C . ALA A 1 183 ? -22.482 -4.902 26.037 1.00 83.06 183 ALA A C 1
ATOM 1430 O O . ALA A 1 183 ? -23.186 -5.763 26.571 1.00 83.06 183 ALA A O 1
ATOM 1431 N N . SER A 1 184 ? -22.654 -3.603 26.284 1.00 81.88 184 SER A N 1
ATOM 1432 C CA . SER A 1 184 ? -23.671 -3.055 27.189 1.00 81.88 184 SER A CA 1
ATOM 1433 C C . SER A 1 184 ? -25.102 -3.376 26.733 1.00 81.88 184 SER A C 1
ATOM 1435 O O . SER A 1 184 ? -25.939 -3.824 27.530 1.00 81.88 184 SER A O 1
ATOM 1437 N N . VAL A 1 185 ? -25.377 -3.243 25.431 1.00 83.75 185 VAL A N 1
ATOM 1438 C CA . VAL A 1 185 ? -26.674 -3.602 24.833 1.00 83.75 185 VAL A CA 1
ATOM 1439 C C . VAL A 1 185 ? -26.937 -5.102 24.978 1.00 83.75 185 VAL A C 1
ATOM 1441 O O . VAL A 1 185 ? -28.023 -5.499 25.402 1.00 83.75 185 VAL A O 1
ATOM 1444 N N . SER A 1 186 ? -25.938 -5.940 24.682 1.00 84.50 186 SER A N 1
ATOM 1445 C CA . SER A 1 186 ? -26.037 -7.399 24.812 1.00 84.50 186 SER A CA 1
ATOM 1446 C C . SER A 1 186 ? -26.353 -7.826 26.250 1.00 84.50 186 SER A C 1
ATOM 1448 O O . SER A 1 186 ? -27.284 -8.601 26.473 1.00 84.50 186 SER A O 1
ATOM 1450 N N . ARG A 1 187 ? -25.664 -7.251 27.248 1.00 86.31 187 ARG A N 1
ATOM 1451 C CA . ARG A 1 187 ? -25.947 -7.497 28.675 1.00 86.31 187 ARG A CA 1
ATOM 1452 C C . ARG A 1 187 ? -27.368 -7.092 29.054 1.00 86.31 187 ARG A C 1
ATOM 1454 O O . ARG A 1 187 ? -28.064 -7.847 29.727 1.00 86.31 187 ARG A O 1
ATOM 1461 N N . THR A 1 188 ? -27.817 -5.923 28.596 1.00 83.88 188 THR A N 1
ATOM 1462 C CA . THR A 1 188 ? -29.180 -5.443 28.864 1.00 83.88 188 THR A CA 1
ATOM 1463 C C . THR A 1 188 ? -30.225 -6.382 28.265 1.00 83.88 188 THR A C 1
ATOM 1465 O O . THR A 1 188 ? -31.220 -6.703 28.912 1.00 83.88 188 THR A O 1
ATOM 1468 N N . ARG A 1 189 ? -29.980 -6.878 27.049 1.00 84.44 189 ARG A N 1
ATOM 1469 C CA . ARG A 1 189 ? -30.849 -7.853 26.393 1.00 84.44 189 ARG A CA 1
ATOM 1470 C C . ARG A 1 189 ? -30.894 -9.184 27.143 1.00 84.44 189 ARG A C 1
ATOM 1472 O O . ARG A 1 189 ? -31.983 -9.693 27.371 1.00 84.44 189 ARG A O 1
ATOM 1479 N N . GLN A 1 190 ? -29.750 -9.722 27.562 1.00 84.06 190 GLN A N 1
ATOM 1480 C CA . GLN A 1 190 ? -29.700 -10.961 28.350 1.00 84.06 190 GLN A CA 1
ATOM 1481 C C . GLN A 1 190 ? -30.436 -10.813 29.688 1.00 84.06 190 GLN A C 1
ATOM 1483 O O . GLN A 1 190 ? -31.183 -11.705 30.084 1.00 84.06 190 GLN A O 1
ATOM 1488 N N . ALA A 1 191 ? -30.289 -9.666 30.358 1.00 82.38 191 ALA A N 1
ATOM 1489 C CA . ALA A 1 191 ? -31.035 -9.364 31.576 1.00 82.38 191 ALA A CA 1
ATOM 1490 C C . ALA A 1 191 ? -32.553 -9.314 31.318 1.00 82.38 191 ALA A C 1
ATOM 1492 O O . ALA A 1 191 ? -33.321 -9.910 32.071 1.00 82.38 191 ALA A O 1
ATOM 1493 N N . ALA A 1 192 ? -32.992 -8.677 30.227 1.00 81.56 192 ALA A N 1
ATOM 1494 C CA . ALA A 1 192 ? -34.396 -8.661 29.814 1.00 81.56 192 ALA A CA 1
ATOM 1495 C C . ALA A 1 192 ? -34.933 -10.068 29.482 1.00 81.56 192 ALA A C 1
ATOM 1497 O O . ALA A 1 192 ? -36.037 -10.424 29.895 1.00 81.56 192 ALA A O 1
ATOM 1498 N N . GLU A 1 193 ? -34.147 -10.895 28.786 1.00 82.25 193 GLU A N 1
ATOM 1499 C CA . GLU A 1 193 ? -34.488 -12.288 28.467 1.00 82.25 193 GLU A CA 1
ATOM 1500 C C . GLU A 1 193 ? -34.630 -13.137 29.743 1.00 82.25 193 GLU A C 1
ATOM 1502 O O . GLU A 1 193 ? -35.607 -13.885 29.879 1.00 82.25 193 GLU A O 1
ATOM 1507 N N . ALA A 1 194 ? -33.729 -12.963 30.714 1.00 80.88 194 ALA A N 1
ATOM 1508 C CA . ALA A 1 194 ? -33.780 -13.638 32.010 1.00 80.88 194 ALA A CA 1
ATOM 1509 C C . ALA A 1 194 ? -35.004 -13.220 32.844 1.00 80.88 194 ALA A C 1
ATOM 1511 O O . ALA A 1 194 ? -35.687 -14.082 33.400 1.00 80.88 194 ALA A O 1
ATOM 1512 N N . LEU A 1 195 ? -35.322 -11.919 32.880 1.00 75.44 195 LEU A N 1
ATOM 1513 C CA . LEU A 1 195 ? -36.526 -11.393 33.535 1.00 75.44 195 LEU A CA 1
ATOM 1514 C C . LEU A 1 195 ? -37.802 -11.939 32.887 1.00 75.44 195 LEU A C 1
ATOM 1516 O O . LEU A 1 195 ? -38.724 -12.352 33.583 1.00 75.44 195 LEU A O 1
ATOM 1520 N N . SER A 1 196 ? -37.835 -12.007 31.555 1.00 76.50 196 SER A N 1
ATOM 1521 C CA . SER A 1 196 ? -38.991 -12.515 30.811 1.00 76.50 196 SER A CA 1
ATOM 1522 C C . SER A 1 196 ? -39.226 -14.021 31.019 1.00 76.50 196 SER A C 1
ATOM 1524 O O . SER A 1 196 ? -40.359 -14.496 30.961 1.00 76.50 196 SER A O 1
ATOM 1526 N N . SER A 1 197 ? -38.161 -14.789 31.279 1.00 71.69 197 SER A N 1
ATOM 1527 C CA . SER A 1 197 ? -38.206 -16.255 31.337 1.00 71.69 197 SER A CA 1
ATOM 1528 C C . SER A 1 197 ? -38.544 -16.835 32.714 1.00 71.69 197 SER A C 1
ATOM 1530 O O . SER A 1 197 ? -38.808 -18.038 32.791 1.00 71.69 197 SER A O 1
ATOM 1532 N N . ARG A 1 198 ? -38.574 -16.031 33.790 1.00 65.75 198 ARG A N 1
ATOM 1533 C CA . ARG A 1 198 ? -38.986 -16.506 35.124 1.00 65.75 198 ARG A CA 1
ATOM 1534 C C . ARG A 1 198 ? -40.467 -16.918 35.119 1.00 65.75 198 ARG A C 1
ATOM 1536 O O . ARG A 1 198 ? -41.345 -16.170 34.687 1.00 65.75 198 ARG A O 1
ATOM 1543 N N . LYS A 1 199 ? -40.715 -18.156 35.559 1.00 57.84 199 LYS A N 1
ATOM 1544 C CA . LYS A 1 199 ? -42.042 -18.768 35.737 1.00 57.84 199 LYS A CA 1
ATOM 1545 C C . LYS A 1 199 ? -42.544 -18.565 37.168 1.00 57.84 199 LYS A C 1
ATOM 1547 O O . LYS A 1 199 ? -41.726 -18.519 38.082 1.00 57.84 199 LYS A O 1
ATOM 1552 N N . ASP A 1 200 ? -43.864 -18.624 37.327 1.00 53.25 200 ASP A N 1
ATOM 1553 C CA . ASP A 1 200 ? -44.657 -18.600 38.576 1.00 53.25 200 ASP A CA 1
ATOM 1554 C C . ASP A 1 200 ? -44.328 -19.701 39.613 1.00 53.25 200 ASP A C 1
ATOM 1556 O O . ASP A 1 200 ? -45.044 -19.879 40.591 1.00 53.25 200 ASP A O 1
ATOM 1560 N N . ASN A 1 201 ? -43.259 -20.483 39.430 1.00 48.56 201 ASN A N 1
ATOM 1561 C CA . ASN A 1 201 ? -43.016 -21.708 40.202 1.00 48.56 201 ASN A CA 1
ATOM 1562 C C . ASN A 1 201 ? -42.089 -21.537 41.419 1.00 48.56 201 ASN A C 1
ATOM 1564 O O . ASN A 1 201 ? -41.617 -22.536 41.959 1.00 48.56 201 ASN A O 1
ATOM 1568 N N . PHE A 1 202 ? -41.801 -20.316 41.870 1.00 47.78 202 PHE A N 1
ATOM 1569 C CA . PHE A 1 202 ? -40.972 -20.097 43.058 1.00 47.78 202 PHE A CA 1
ATOM 1570 C C . PHE A 1 202 ? -41.706 -19.241 44.084 1.00 47.78 202 PHE A C 1
ATOM 1572 O O . PHE A 1 202 ? -42.295 -18.232 43.729 1.00 47.78 202 PHE A O 1
ATOM 1579 N N . LYS A 1 203 ? -41.592 -19.627 45.363 1.00 49.84 203 LYS A N 1
ATOM 1580 C CA . LYS A 1 203 ? -42.058 -18.927 46.581 1.00 49.84 203 LYS A CA 1
ATOM 1581 C C . LYS A 1 203 ? -41.472 -17.509 46.770 1.00 49.84 203 LYS A C 1
ATOM 1583 O O . LYS A 1 203 ? -41.432 -17.006 47.887 1.00 49.84 203 LYS A O 1
ATOM 1588 N N . ASP A 1 204 ? -40.937 -16.907 45.717 1.00 51.19 204 ASP A N 1
ATOM 1589 C CA . ASP A 1 204 ? -40.182 -15.667 45.750 1.00 51.19 204 ASP A CA 1
ATOM 1590 C C . ASP A 1 204 ? -40.750 -14.685 44.711 1.00 51.19 204 ASP A C 1
ATOM 1592 O O . ASP A 1 204 ? -40.168 -14.456 43.649 1.00 51.19 204 ASP A O 1
ATOM 1596 N N . ASP A 1 205 ? -41.915 -14.112 45.033 1.00 53.59 205 ASP A N 1
ATOM 1597 C CA . ASP A 1 205 ? -42.689 -13.160 44.210 1.00 53.59 205 ASP A CA 1
ATOM 1598 C C . ASP A 1 205 ? -41.969 -11.822 43.951 1.00 53.59 205 ASP A C 1
ATOM 1600 O O . ASP A 1 205 ? -42.485 -10.940 43.267 1.00 53.59 205 ASP A O 1
ATOM 1604 N N . ARG A 1 206 ? -40.747 -11.639 44.464 1.00 53.22 206 ARG A N 1
ATOM 1605 C CA . ARG A 1 206 ? -40.037 -10.349 44.469 1.00 53.22 206 ARG A CA 1
ATOM 1606 C C . ARG A 1 206 ? -39.693 -9.791 43.080 1.00 53.22 206 ARG A C 1
ATOM 1608 O O . ARG A 1 206 ? -39.303 -8.631 42.993 1.00 53.22 206 ARG A O 1
ATOM 1615 N N . PHE A 1 207 ? -39.803 -10.580 42.006 1.00 54.22 207 PHE A N 1
ATOM 1616 C CA . PHE A 1 207 ? -39.385 -10.168 40.655 1.00 54.22 207 PHE A CA 1
ATOM 1617 C C . PHE A 1 207 ? -40.304 -10.654 39.519 1.00 54.22 207 PHE A C 1
ATOM 1619 O O . PHE A 1 207 ? -39.850 -10.764 38.377 1.00 54.22 207 PHE A O 1
ATOM 1626 N N . PHE A 1 208 ? -41.571 -10.976 39.801 1.00 64.12 208 PHE A N 1
ATOM 1627 C CA . PHE A 1 208 ? -42.536 -11.291 38.746 1.00 64.12 208 PHE A CA 1
ATOM 1628 C C . PHE A 1 208 ? -43.019 -10.004 38.058 1.00 64.12 208 PHE A C 1
ATOM 1630 O O . PHE A 1 208 ? -43.496 -9.077 38.708 1.00 64.12 208 PHE A O 1
ATOM 1637 N N . LEU A 1 209 ? -42.865 -9.932 36.733 1.00 69.38 209 LEU A N 1
ATOM 1638 C CA . LEU A 1 209 ? -43.339 -8.811 35.917 1.00 69.38 209 LEU A CA 1
ATOM 1639 C C . LEU A 1 209 ? -44.783 -9.081 35.480 1.00 69.38 209 LEU A C 1
ATOM 1641 O O . LEU A 1 209 ? -45.024 -9.769 34.484 1.00 69.38 209 LEU A O 1
ATOM 1645 N N . GLU A 1 210 ? -45.728 -8.537 36.244 1.00 74.31 210 GLU A N 1
ATOM 1646 C CA . GLU A 1 210 ? -47.153 -8.555 35.920 1.00 74.31 210 GLU A CA 1
ATOM 1647 C C . GLU A 1 210 ? -47.479 -7.467 34.884 1.00 74.31 210 GLU A C 1
ATOM 1649 O O . GLU A 1 210 ? -47.016 -6.328 34.982 1.00 74.31 210 GLU A O 1
ATOM 1654 N N . ILE A 1 211 ? -48.238 -7.832 33.848 1.00 77.06 211 ILE A N 1
ATOM 1655 C CA . ILE A 1 211 ? -48.617 -6.919 32.764 1.00 77.06 211 ILE A CA 1
ATOM 1656 C C . ILE A 1 211 ? -50.071 -6.517 32.973 1.00 77.06 211 ILE A C 1
ATOM 1658 O O . ILE A 1 211 ? -50.976 -7.338 32.815 1.00 77.06 211 ILE A O 1
ATOM 1662 N N . ASN A 1 212 ? -50.272 -5.244 33.296 1.00 82.62 212 ASN A N 1
ATOM 1663 C CA . ASN A 1 212 ? -51.585 -4.664 33.543 1.00 82.62 212 ASN A CA 1
ATOM 1664 C C . ASN A 1 212 ? -52.072 -3.850 32.336 1.00 82.62 212 ASN A C 1
ATOM 1666 O O . ASN A 1 212 ? -51.271 -3.342 31.547 1.00 82.62 212 ASN A O 1
ATOM 1670 N N . ASP A 1 213 ? -53.391 -3.728 32.194 1.00 81.06 213 ASP A N 1
ATOM 1671 C CA . ASP A 1 213 ? -54.022 -2.797 31.262 1.00 81.06 213 ASP A CA 1
ATOM 1672 C C . ASP A 1 213 ? -53.851 -1.334 31.719 1.00 81.06 213 ASP A C 1
ATOM 1674 O O . ASP A 1 213 ? -53.301 -1.037 32.784 1.00 81.06 213 ASP A O 1
ATOM 1678 N N . GLN A 1 214 ? -54.329 -0.391 30.902 1.00 80.75 214 GLN A N 1
ATOM 1679 C CA . GLN A 1 214 ? -54.274 1.044 31.219 1.00 80.75 214 GLN A CA 1
ATOM 1680 C C . GLN A 1 214 ? -55.116 1.416 32.454 1.00 80.75 214 GLN A C 1
ATOM 1682 O O . GLN A 1 214 ? -54.985 2.517 32.983 1.00 80.75 214 GLN A O 1
ATOM 1687 N N . GLN A 1 215 ? -55.976 0.506 32.912 1.00 81.88 215 GLN A N 1
ATOM 1688 C CA . GLN A 1 215 ? -56.854 0.623 34.068 1.00 81.88 215 GLN A CA 1
ATOM 1689 C C . GLN A 1 215 ? -56.296 -0.129 35.295 1.00 81.88 215 GLN A C 1
ATOM 1691 O O . GLN A 1 215 ? -56.957 -0.169 36.333 1.00 81.88 215 GLN A O 1
ATOM 1696 N N . GLY A 1 216 ? -55.088 -0.702 35.202 1.00 81.38 216 GLY A N 1
ATOM 1697 C CA . GLY A 1 216 ? -54.409 -1.410 36.287 1.00 81.38 216 GLY A CA 1
ATOM 1698 C C . GLY A 1 216 ? -54.864 -2.857 36.507 1.00 81.38 216 GLY A C 1
ATOM 1699 O O . GLY A 1 216 ? -54.522 -3.437 37.534 1.00 81.38 216 GLY A O 1
ATOM 1700 N N . ARG A 1 217 ? -55.625 -3.456 35.585 1.00 81.81 217 ARG A N 1
ATOM 1701 C CA . ARG A 1 217 ? -56.100 -4.845 35.694 1.00 81.81 217 ARG A CA 1
ATOM 1702 C C . ARG A 1 217 ? -55.121 -5.815 35.025 1.00 81.81 217 ARG A C 1
ATOM 1704 O O . ARG A 1 217 ? -54.680 -5.539 33.909 1.00 81.81 217 ARG A O 1
ATOM 1711 N N . PRO A 1 218 ? -54.827 -6.972 35.638 1.00 79.19 218 PRO A N 1
ATOM 1712 C CA . PRO A 1 218 ? -53.867 -7.922 35.089 1.00 79.19 218 PRO A CA 1
ATOM 1713 C C . PRO A 1 218 ? -54.388 -8.606 33.825 1.00 79.19 218 PRO A C 1
ATOM 1715 O O . PRO A 1 218 ? -55.496 -9.150 33.789 1.00 79.19 218 PRO A O 1
ATOM 1718 N N . ILE A 1 219 ? -53.565 -8.603 32.775 1.00 80.62 219 ILE A N 1
ATOM 1719 C CA . ILE A 1 219 ? -53.868 -9.229 31.488 1.00 80.62 219 ILE A CA 1
ATOM 1720 C C . ILE A 1 219 ? -53.257 -10.630 31.463 1.00 80.62 219 ILE A C 1
ATOM 1722 O O . ILE A 1 219 ? -52.039 -10.808 31.531 1.00 80.62 219 ILE A O 1
ATOM 1726 N N . LYS A 1 220 ? -54.100 -11.651 31.284 1.00 77.88 220 LYS A N 1
ATOM 1727 C CA . LYS A 1 220 ? -53.634 -13.029 31.088 1.00 77.88 220 LYS A CA 1
ATOM 1728 C C . LYS A 1 220 ? -53.146 -13.219 29.654 1.00 77.88 220 LYS A C 1
ATOM 1730 O O . LYS A 1 220 ? -53.942 -13.399 28.736 1.00 77.88 220 LYS A O 1
ATOM 1735 N N . LEU A 1 221 ? -51.829 -13.181 29.469 1.00 76.88 221 LEU A N 1
ATOM 1736 C CA . LEU A 1 221 ? -51.174 -13.421 28.183 1.00 76.88 221 LEU A CA 1
ATOM 1737 C C . LEU A 1 221 ? -50.592 -14.842 28.113 1.00 76.88 221 LEU A C 1
ATOM 1739 O O . LEU A 1 221 ? -50.090 -15.345 29.119 1.00 76.88 221 LEU A O 1
ATOM 1743 N N . PRO A 1 222 ? -50.571 -15.475 26.925 1.00 82.56 222 PRO A N 1
ATOM 1744 C CA . PRO A 1 222 ? -49.787 -16.685 26.700 1.00 82.56 222 PRO A CA 1
ATOM 1745 C C . PRO A 1 222 ? -48.302 -16.442 26.996 1.00 82.56 222 PRO A C 1
ATOM 1747 O O . PRO A 1 222 ? -47.773 -15.378 26.668 1.00 82.56 222 PRO A O 1
ATOM 1750 N N . ASP A 1 223 ? -47.598 -17.443 27.527 1.00 76.38 223 ASP A N 1
ATOM 1751 C CA . ASP A 1 223 ? -46.195 -17.311 27.956 1.00 76.38 223 ASP A CA 1
ATOM 1752 C C . ASP A 1 223 ? -45.258 -16.744 26.879 1.00 76.38 223 ASP A C 1
ATOM 1754 O O . ASP A 1 223 ? -44.403 -15.909 27.172 1.00 76.38 223 ASP A O 1
ATOM 1758 N N . ASN A 1 224 ? -45.427 -17.152 25.618 1.00 80.94 224 ASN A N 1
ATOM 1759 C CA . ASN A 1 224 ? -44.623 -16.624 24.512 1.00 80.94 224 ASN A CA 1
ATOM 1760 C C . ASN A 1 224 ? -44.899 -15.136 24.247 1.00 80.94 224 ASN A C 1
ATOM 1762 O O . ASN A 1 224 ? -43.964 -14.378 23.988 1.00 80.94 224 ASN A O 1
ATOM 1766 N N . ALA A 1 225 ? -46.163 -14.713 24.334 1.00 80.06 225 ALA A N 1
ATOM 1767 C CA . ALA A 1 225 ? -46.553 -13.320 24.138 1.00 80.06 225 ALA A CA 1
ATOM 1768 C C . ALA A 1 225 ? -46.082 -12.447 25.309 1.00 80.06 225 ALA A C 1
ATOM 1770 O O . ALA A 1 225 ? -45.518 -11.381 25.078 1.00 80.06 225 ALA A O 1
ATOM 1771 N N . ARG A 1 226 ? -46.223 -12.937 26.549 1.00 80.00 226 ARG A N 1
ATOM 1772 C CA . ARG A 1 226 ? -45.708 -12.279 27.758 1.00 80.00 226 ARG A CA 1
ATOM 1773 C C . ARG A 1 226 ? -44.202 -12.052 27.653 1.00 80.00 226 ARG A C 1
ATOM 1775 O O . ARG A 1 226 ? -43.752 -10.921 27.787 1.00 80.00 226 ARG A O 1
ATOM 1782 N N . LYS A 1 227 ? -43.433 -13.094 27.312 1.00 80.81 227 LYS A N 1
ATOM 1783 C CA . LYS A 1 227 ? -41.972 -13.005 27.153 1.00 80.81 227 LYS A CA 1
ATOM 1784 C C . LYS A 1 227 ? -41.549 -11.957 26.129 1.00 80.81 227 LYS A C 1
ATOM 1786 O O . LYS A 1 227 ? -40.705 -11.110 26.419 1.00 80.81 227 LYS A O 1
ATOM 1791 N N . ALA A 1 228 ? -42.145 -12.017 24.938 1.00 83.69 228 ALA A N 1
ATOM 1792 C CA . ALA A 1 228 ? -41.843 -11.085 23.859 1.00 83.69 228 ALA A CA 1
ATOM 1793 C C . ALA A 1 228 ? -42.194 -9.640 24.241 1.00 83.69 228 ALA A C 1
ATOM 1795 O O . ALA A 1 228 ? -41.412 -8.731 23.972 1.00 83.69 228 ALA A O 1
ATOM 1796 N N . LEU A 1 229 ? -43.334 -9.436 24.907 1.00 83.44 229 LEU A N 1
ATOM 1797 C CA . LEU A 1 229 ? -43.799 -8.120 25.330 1.00 83.44 229 LEU A CA 1
ATOM 1798 C C . LEU A 1 229 ? -42.923 -7.530 26.444 1.00 83.44 229 LEU A C 1
ATOM 1800 O O . LEU A 1 229 ? -42.489 -6.389 26.326 1.00 83.44 229 LEU A O 1
ATOM 1804 N N . THR A 1 230 ? -42.583 -8.303 27.481 1.00 82.06 230 THR A N 1
ATOM 1805 C CA . THR A 1 230 ? -41.667 -7.871 28.552 1.00 82.06 230 THR A CA 1
ATOM 1806 C C . THR A 1 230 ? -40.294 -7.489 27.995 1.00 82.06 230 THR A C 1
ATOM 1808 O O . THR A 1 230 ? -39.732 -6.452 28.352 1.00 82.06 230 THR A O 1
ATOM 1811 N N . LEU A 1 231 ? -39.756 -8.294 27.078 1.00 84.88 231 LEU A N 1
ATOM 1812 C CA . LEU A 1 231 ? -38.489 -7.998 26.417 1.00 84.88 231 LEU A CA 1
ATOM 1813 C C . LEU A 1 231 ? -38.569 -6.729 25.557 1.00 84.88 231 LEU A C 1
ATOM 1815 O O . LEU A 1 231 ? -37.654 -5.908 25.578 1.00 84.88 231 LEU A O 1
ATOM 1819 N N . ALA A 1 232 ? -39.669 -6.538 24.828 1.00 85.62 232 ALA A N 1
ATOM 1820 C CA . ALA A 1 232 ? -39.876 -5.339 24.027 1.00 85.62 232 ALA A CA 1
ATOM 1821 C C . ALA A 1 232 ? -39.980 -4.078 24.901 1.00 85.62 232 ALA A C 1
ATOM 1823 O O . ALA A 1 232 ? -39.329 -3.081 24.603 1.00 85.62 232 ALA A O 1
ATOM 1824 N N . LEU A 1 233 ? -40.739 -4.130 26.000 1.00 85.00 233 LEU A N 1
ATOM 1825 C CA . LEU A 1 233 ? -40.939 -2.998 26.910 1.00 85.00 233 LEU A CA 1
ATOM 1826 C C . LEU A 1 233 ? -39.645 -2.583 27.619 1.00 85.00 233 LEU A C 1
ATOM 1828 O O . LEU A 1 233 ? -39.333 -1.397 27.685 1.00 85.00 233 LEU A O 1
ATOM 1832 N N . THR A 1 234 ? -38.868 -3.548 28.112 1.00 85.19 234 THR A N 1
ATOM 1833 C CA . THR A 1 234 ? -37.586 -3.278 28.788 1.00 85.19 234 THR A CA 1
ATOM 1834 C C . THR A 1 234 ? -36.559 -2.644 27.846 1.00 85.19 234 THR A C 1
ATOM 1836 O O . THR A 1 234 ? -35.924 -1.649 28.204 1.00 85.19 234 THR A O 1
ATOM 1839 N N . LEU A 1 235 ? -36.425 -3.166 26.622 1.00 86.62 235 LEU A N 1
ATOM 1840 C CA . LEU A 1 235 ? -35.549 -2.585 25.601 1.00 86.62 235 LEU A CA 1
ATOM 1841 C C . LEU A 1 235 ? -36.044 -1.212 25.133 1.00 86.62 235 LEU A C 1
ATOM 1843 O O . LEU A 1 235 ? -35.232 -0.304 24.961 1.00 86.62 235 LEU A O 1
ATOM 1847 N N . HIS A 1 236 ? -37.357 -1.033 24.987 1.00 85.81 236 HIS A N 1
ATOM 1848 C CA . HIS A 1 236 ? -37.958 0.250 24.631 1.00 85.81 236 HIS A CA 1
ATOM 1849 C C . HIS A 1 236 ? -37.701 1.319 25.700 1.00 85.81 236 HIS A C 1
ATOM 1851 O O . HIS A 1 236 ? -37.273 2.425 25.371 1.00 85.81 236 HIS A O 1
ATOM 1857 N N . GLU A 1 237 ? -37.882 0.993 26.981 1.00 86.00 237 GLU A N 1
ATOM 1858 C CA . GLU A 1 237 ? -37.627 1.931 28.077 1.00 86.00 237 GLU A CA 1
ATOM 1859 C C . GLU A 1 237 ? -36.137 2.283 28.185 1.00 86.00 237 GLU A C 1
ATOM 1861 O O . GLU A 1 237 ? -35.770 3.451 28.358 1.00 86.00 237 GLU A O 1
ATOM 1866 N N . LYS A 1 238 ? -35.248 1.303 27.966 1.00 84.62 238 LYS A N 1
ATOM 1867 C CA . LYS A 1 238 ? -33.811 1.576 27.861 1.00 84.62 238 LYS A CA 1
ATOM 1868 C C . LYS A 1 238 ? -33.495 2.487 26.672 1.00 84.62 238 LYS A C 1
ATOM 1870 O O . LYS A 1 238 ? -32.744 3.447 26.833 1.00 84.62 238 LYS A O 1
ATOM 1875 N N . GLY A 1 239 ? -34.114 2.245 25.517 1.00 84.56 239 GLY A N 1
ATOM 1876 C CA . GLY A 1 239 ? -34.015 3.102 24.337 1.00 84.56 239 GLY A CA 1
ATOM 1877 C C . GLY A 1 239 ? -34.479 4.538 24.608 1.00 84.56 239 GLY A C 1
ATOM 1878 O O . GLY A 1 239 ? -33.780 5.482 24.241 1.00 84.56 239 GLY A O 1
ATOM 1879 N N . ARG A 1 240 ? -35.592 4.736 25.335 1.00 82.88 240 ARG A N 1
ATOM 1880 C CA . ARG A 1 240 ? -36.048 6.074 25.771 1.00 82.88 240 ARG A CA 1
ATOM 1881 C C . ARG A 1 240 ? -35.042 6.760 26.690 1.00 82.88 240 ARG A C 1
ATOM 1883 O O . ARG A 1 240 ? -34.825 7.964 26.563 1.00 82.88 240 ARG A O 1
ATOM 1890 N N . SER A 1 241 ? -34.412 6.016 27.598 1.00 82.62 241 SER A N 1
ATOM 1891 C CA . SER A 1 241 ? -33.357 6.549 28.467 1.00 82.62 241 SER A CA 1
ATOM 1892 C C . SER A 1 241 ? -32.149 7.047 27.659 1.00 82.62 241 SER A C 1
ATOM 1894 O O . SER A 1 241 ? -31.648 8.138 27.925 1.00 82.62 241 SER A O 1
ATOM 1896 N N . VAL A 1 242 ? -31.728 6.301 26.631 1.00 82.44 242 VAL A N 1
ATOM 1897 C CA . VAL A 1 242 ? -30.638 6.696 25.716 1.00 82.44 242 VAL A CA 1
ATOM 1898 C C . VAL A 1 242 ? -31.031 7.910 24.865 1.00 82.44 242 VAL A C 1
ATOM 1900 O O . VAL A 1 242 ? -30.245 8.845 24.727 1.00 82.44 242 VAL A O 1
ATOM 1903 N N . LEU A 1 243 ? -32.276 7.965 24.381 1.00 79.25 243 LEU A N 1
ATOM 1904 C CA . LEU A 1 243 ? -32.821 9.127 23.666 1.00 79.25 243 LEU A CA 1
ATOM 1905 C C . LEU A 1 243 ? -32.762 10.411 24.501 1.00 79.25 243 LEU A C 1
ATOM 1907 O O . LEU A 1 243 ? -32.362 11.457 23.993 1.00 79.25 243 LEU A O 1
ATOM 1911 N N . ARG A 1 244 ? -33.104 10.338 25.795 1.00 82.25 244 ARG A N 1
ATOM 1912 C CA . ARG A 1 244 ? -32.998 11.488 26.712 1.00 82.25 244 ARG A CA 1
ATOM 1913 C C . ARG A 1 244 ? -31.559 11.994 26.860 1.00 82.25 244 ARG A C 1
ATOM 1915 O O . ARG A 1 244 ? -31.369 13.180 27.103 1.00 82.25 244 ARG A O 1
ATOM 1922 N N . LYS A 1 245 ? -30.562 11.124 26.672 1.00 82.56 245 LYS A N 1
ATOM 1923 C CA . LYS A 1 245 ? -29.131 11.464 26.712 1.00 82.56 245 LYS A CA 1
ATOM 1924 C C . LYS A 1 245 ? -28.579 12.007 25.386 1.00 82.56 245 LYS A C 1
ATOM 1926 O O . LYS A 1 245 ? -27.415 12.375 25.342 1.00 82.56 245 LYS A O 1
ATOM 1931 N N . ARG A 1 246 ? -29.394 12.092 24.322 1.00 75.81 246 ARG A N 1
ATOM 1932 C CA . ARG A 1 246 ? -29.005 12.530 22.961 1.00 75.81 246 ARG A CA 1
ATOM 1933 C C . ARG A 1 246 ? -27.907 11.682 22.289 1.00 75.81 246 ARG A C 1
ATOM 1935 O O . ARG A 1 246 ? -27.356 12.098 21.272 1.00 75.81 246 ARG A O 1
ATOM 1942 N N . SER A 1 247 ? -27.644 10.471 22.779 1.00 71.56 247 SER A N 1
ATOM 1943 C CA . SER A 1 247 ? -26.718 9.520 22.146 1.00 71.56 247 SER A CA 1
ATOM 1944 C C . SER A 1 247 ? -27.417 8.747 21.019 1.00 71.56 247 SER A C 1
ATOM 1946 O O . SER A 1 247 ? -27.862 7.614 21.198 1.00 71.56 247 SER A O 1
ATOM 1948 N N . TYR A 1 248 ? -27.548 9.359 19.839 1.00 70.38 248 TYR A N 1
ATOM 1949 C CA . TYR A 1 248 ? -28.263 8.752 18.703 1.00 70.38 248 TYR A CA 1
ATOM 1950 C C . TYR A 1 248 ? -27.568 7.506 18.126 1.00 70.38 248 TYR A C 1
ATOM 1952 O O . TYR A 1 248 ? -28.248 6.620 17.609 1.00 70.38 248 TYR A O 1
ATOM 1960 N N . ALA A 1 249 ? -26.240 7.406 18.247 1.00 69.19 249 ALA A N 1
ATOM 1961 C CA . ALA A 1 249 ? -25.476 6.242 17.793 1.00 69.19 249 ALA A CA 1
ATOM 1962 C C . ALA A 1 249 ? -25.826 4.974 18.598 1.00 69.19 249 ALA A C 1
ATOM 1964 O O . ALA A 1 249 ? -26.094 3.919 18.025 1.00 69.19 249 ALA A O 1
ATOM 1965 N N . GLU A 1 250 ? -25.925 5.098 19.925 1.00 70.94 250 GLU A N 1
ATOM 1966 C CA . GLU A 1 250 ? -26.291 3.997 20.825 1.00 70.94 250 GLU A CA 1
ATOM 1967 C C . GLU A 1 250 ? -27.742 3.527 20.638 1.00 70.94 250 GLU A C 1
ATOM 1969 O O . GLU A 1 250 ? -28.045 2.341 20.780 1.00 70.94 250 GLU A O 1
ATOM 1974 N N . LEU A 1 251 ? -28.652 4.442 20.288 1.00 72.62 251 LEU A N 1
ATOM 1975 C CA . LEU A 1 251 ? -30.076 4.148 20.107 1.00 72.62 251 LEU A CA 1
ATOM 1976 C C . LEU A 1 251 ? -30.334 3.066 19.051 1.00 72.62 251 LEU A C 1
ATOM 1978 O O . LEU A 1 251 ? -31.230 2.235 19.222 1.00 72.62 251 LEU A O 1
ATOM 1982 N N . SER A 1 252 ? -29.542 3.067 17.976 1.00 72.44 252 SER A N 1
ATOM 1983 C CA . SER A 1 252 ? -29.661 2.105 16.876 1.00 72.44 252 SER A CA 1
ATOM 1984 C C . SER A 1 252 ? -29.573 0.654 17.368 1.00 72.44 252 SER A C 1
ATOM 1986 O O . SER A 1 252 ? -30.283 -0.221 16.871 1.00 72.44 252 SER A O 1
ATOM 1988 N N . TYR A 1 253 ? -28.773 0.403 18.409 1.00 75.12 253 TYR A N 1
ATOM 1989 C CA . TYR A 1 253 ? -28.573 -0.932 18.970 1.00 75.12 253 TYR A CA 1
ATOM 1990 C C . TYR A 1 253 ? -29.742 -1.432 19.831 1.00 75.12 253 TYR A C 1
ATOM 1992 O O . TYR A 1 253 ? -29.972 -2.639 19.901 1.00 75.12 253 TYR A O 1
ATOM 2000 N N . TYR A 1 254 ? -30.499 -0.531 20.465 1.00 73.06 254 TYR A N 1
ATOM 2001 C CA . TYR A 1 254 ? -31.661 -0.885 21.293 1.00 73.06 254 TYR A CA 1
ATOM 2002 C C . TYR A 1 254 ? -32.958 -1.033 20.490 1.00 73.06 254 TYR A C 1
ATOM 2004 O O . TYR A 1 254 ? -33.947 -1.560 21.003 1.00 73.06 254 TYR A O 1
ATOM 2012 N N . SER A 1 255 ? -32.970 -0.593 19.231 1.00 67.06 255 SER A N 1
ATOM 2013 C CA . SER A 1 255 ? -34.129 -0.745 18.360 1.00 67.06 255 SER A CA 1
ATOM 2014 C C . SER A 1 255 ? -34.331 -2.223 18.004 1.00 67.06 255 SER A C 1
ATOM 2016 O O . SER A 1 255 ? -33.464 -2.862 17.401 1.00 67.06 255 SER A O 1
ATOM 2018 N N . LEU A 1 256 ? -35.477 -2.796 18.393 1.00 58.12 256 LEU A N 1
ATOM 2019 C CA . LEU A 1 256 ? -35.844 -4.158 18.009 1.00 58.12 256 LEU A CA 1
ATOM 2020 C C . LEU A 1 256 ? -35.965 -4.222 16.481 1.00 58.12 256 LEU A C 1
ATOM 2022 O O . LEU A 1 256 ? -36.965 -3.795 15.908 1.00 58.12 256 LEU A O 1
ATOM 2026 N N . LYS A 1 257 ? -34.971 -4.808 15.803 1.00 46.19 257 LYS A N 1
ATOM 2027 C CA . LYS A 1 257 ? -35.156 -5.236 14.413 1.00 46.19 257 LYS A CA 1
ATOM 2028 C C . LYS A 1 257 ? -36.226 -6.332 14.409 1.00 46.19 257 LYS A C 1
ATOM 2030 O O . LYS A 1 257 ? -36.004 -7.371 15.042 1.00 46.19 257 LYS A O 1
ATOM 2035 N N . PRO A 1 258 ? -37.372 -6.144 13.731 1.00 38.66 258 PRO A N 1
ATOM 2036 C CA . PRO A 1 258 ? -38.393 -7.176 13.674 1.00 38.66 258 PRO A CA 1
ATOM 2037 C C . PRO A 1 258 ? -37.791 -8.416 13.008 1.00 38.66 258 PRO A C 1
ATOM 2039 O O . PRO A 1 258 ? -37.325 -8.370 11.866 1.00 38.66 258 PRO A O 1
ATOM 2042 N N . LYS A 1 259 ? -37.765 -9.542 13.731 1.00 36.12 259 LYS A N 1
ATOM 2043 C CA . LYS A 1 259 ? -37.507 -10.838 13.100 1.00 36.12 259 LYS A CA 1
ATOM 2044 C C . LYS A 1 259 ? -38.653 -11.080 12.117 1.00 36.12 259 LYS A C 1
ATOM 2046 O O . LYS A 1 259 ? -39.812 -11.019 12.516 1.00 36.12 259 LYS A O 1
ATOM 2051 N N . LYS A 1 260 ? -38.321 -11.387 10.858 1.00 37.88 260 LYS A N 1
ATOM 2052 C CA . LYS A 1 260 ? -39.233 -11.573 9.707 1.00 37.88 260 LYS A CA 1
ATOM 2053 C C . LYS A 1 260 ? -40.411 -12.558 9.901 1.00 37.88 260 LYS A C 1
ATOM 2055 O O . LYS A 1 260 ? -41.202 -12.694 8.983 1.00 37.88 260 LYS A O 1
ATOM 2060 N N . ASN A 1 261 ? -40.566 -13.196 11.065 1.00 36.97 261 ASN A N 1
ATOM 2061 C CA . ASN A 1 261 ? -41.578 -14.224 11.333 1.00 36.97 261 ASN A CA 1
ATOM 2062 C C . ASN A 1 261 ? -42.514 -13.942 12.526 1.00 36.97 261 ASN A C 1
ATOM 2064 O O . ASN A 1 261 ? -43.257 -14.839 12.913 1.00 36.97 261 ASN A O 1
ATOM 2068 N N . SER A 1 262 ? -42.523 -12.751 13.137 1.00 36.56 262 SER A N 1
ATOM 2069 C CA . SER A 1 262 ? -43.511 -12.458 14.192 1.00 36.56 262 SER A CA 1
ATOM 2070 C C . SER A 1 262 ? -44.688 -11.656 13.643 1.00 36.56 262 SER A C 1
ATOM 2072 O O . SER A 1 262 ? -44.530 -10.484 13.305 1.00 36.56 262 SER A O 1
ATOM 2074 N N . ALA A 1 263 ? -45.866 -12.284 13.604 1.00 39.34 263 ALA A N 1
ATOM 2075 C CA . ALA A 1 263 ? -47.170 -11.698 13.286 1.00 39.34 263 ALA A CA 1
ATOM 2076 C C . ALA A 1 263 ? -47.637 -10.683 14.353 1.00 39.34 263 ALA A C 1
ATOM 2078 O O . ALA A 1 263 ? -48.689 -10.831 14.964 1.00 39.34 263 ALA A O 1
ATOM 2079 N N . ILE A 1 264 ? -46.825 -9.660 14.616 1.00 43.12 264 ILE A N 1
ATOM 2080 C CA . ILE A 1 264 ? -47.128 -8.559 15.536 1.00 43.12 264 ILE A CA 1
ATOM 2081 C C . ILE A 1 264 ? -46.956 -7.248 14.760 1.00 43.12 264 ILE A C 1
ATOM 2083 O O . ILE A 1 264 ? -46.209 -6.352 15.136 1.00 43.12 264 ILE A O 1
ATOM 2087 N N . ALA A 1 265 ? -47.618 -7.163 13.608 1.00 35.25 265 ALA A N 1
ATOM 2088 C CA . ALA A 1 265 ? -47.852 -5.913 12.900 1.00 35.25 265 ALA A CA 1
ATOM 2089 C C . ALA A 1 265 ? -49.229 -5.402 13.344 1.00 35.25 265 ALA A C 1
ATOM 2091 O O . ALA A 1 265 ? -50.238 -5.729 12.732 1.00 35.25 265 ALA A O 1
ATOM 2092 N N . GLY A 1 266 ? -49.296 -4.686 14.468 1.00 31.80 266 GLY A N 1
ATOM 2093 C CA . GLY A 1 266 ? -50.587 -4.172 14.944 1.00 31.80 266 GLY A CA 1
ATOM 2094 C C . GLY A 1 266 ? -50.561 -3.312 16.201 1.00 31.80 266 GLY A C 1
ATOM 2095 O O . GLY A 1 266 ? -51.453 -2.493 16.377 1.00 31.80 266 GLY A O 1
ATOM 2096 N N . LEU A 1 267 ? -49.537 -3.416 17.048 1.00 31.56 267 LEU A N 1
ATOM 2097 C CA . LEU A 1 267 ? -49.424 -2.560 18.231 1.00 31.56 267 LEU A CA 1
ATOM 2098 C C . LEU A 1 267 ? -48.472 -1.400 17.936 1.00 31.56 267 LEU A C 1
ATOM 2100 O O . LEU A 1 267 ? -47.261 -1.502 18.121 1.00 31.56 267 LEU A O 1
ATOM 2104 N N . ARG A 1 268 ? -49.042 -0.300 17.430 1.00 26.84 268 ARG A N 1
ATOM 2105 C CA . ARG A 1 268 ? -48.437 1.028 17.574 1.00 26.84 268 ARG A CA 1
ATOM 2106 C C . ARG A 1 268 ? -48.663 1.474 19.021 1.00 26.84 268 ARG A C 1
ATOM 2108 O O . ARG A 1 268 ? -49.814 1.553 19.443 1.00 26.84 268 ARG A O 1
ATOM 2115 N N . PHE A 1 269 ? -47.574 1.721 19.744 1.00 34.56 269 PHE A N 1
ATOM 2116 C CA . PHE A 1 269 ? -47.567 2.528 20.966 1.00 34.56 269 PHE A CA 1
ATOM 2117 C C . PHE A 1 269 ? -47.223 3.972 20.607 1.00 34.56 269 PHE A C 1
ATOM 2119 O O . PHE A 1 269 ? -46.406 4.152 19.673 1.00 34.56 269 PHE A O 1
#

Secondary structure (DSSP, 8-state):
-----HHHHHHHHHHHHHHHHTT--TTSTTTB-TTS-B-PPPHHHHHHHHHHHT--HHHHHHHHHHHHHHHHHHHHHHHHHHHH-EEEEEEEEEESPPTT--SEEEEEEETT-BHHHHHHHHHHHH---GGGEEEEETTEEPPSSSBTGGGT--TT-EEEEEE-SS-HHHHHHHHHHHHHHHHHHHHHHHHHHHHHH--S-SS-GGG----B-TTSPBP---HHHHHHHHHHHHHHHHHHHHHHTT-HHHHHHHS-PPPTT--------

InterPro domains:
  IPR000626 Ubiquitin-like domain [PS50053] (87-168)
  IPR029071 Ubiquitin-like domain superfamily [SSF54236] (74-167)
  IPR039749 NEDD8 ultimate buster 1 [PTHR12948] (12-250)
  IPR041207 NEDD8 ultimate buster 1, ubiquitin-like domain [PF18037] (86-163)
  IPR058666 SASH1/NUB1, homeodomain-like domain [PF26285] (14-76)